Protein AF-A0A6H1RHT9-F1 (afdb_monomer)

Foldseek 3Di:
DFDKAKDFDDKFWDPPDPAQKMKTKIKIFGPDDFWFAKWFKKKWKWFPPVVDDADPQLQVLCCVPQNHPVCNVPRVDIFTADIDTDMGGTDGGMDIDIDMGGAACPCVGSVNSNLVSVPFFWTKMKIFMWGKTWGADPVRDTDIDIDDRVNIYMDTDGSNRSDVSNDDDHDDDDDPVVVVVLVVQCVVVVPPDSVSSVVVVVVVVVVVVD

Mean predicted aligned error: 6.74 Å

Radius of gyration: 22.8 Å; Cα contacts (8 Å, |Δi|>4): 382; chains: 1; bounding box: 60×42×64 Å

Secondary structure (DSSP, 8-state):
--EEEEEEEEEEE-TT-SS-EEEEEEEEEEEESS-EEEEEEEEEEEE-GGGS---HHHHHHHHHHH-SGGGHHHH---EEEEEEEEEE--BSSEEEEEEEEE----TTSHHHHHHHH--SSEEEEEEEEEEEEEEE-TTS-EEEEEPPGGG-EEEEEEHHHHHHHHTT-------HHHHHHHHHHHHHTT-SSHHHHHHHHHHHHHHH--

Nearest PDB structures (foldseek):
  1tza-assembly1_A  TM=3.711E-01  e=4.074E-03  Shewanella oneidensis MR-1
  2x6c-assembly1_A  TM=4.475E-01  e=1.867E-02  Paramagnetospirillum magnetotacticum
  7s5t-assembly1_A  TM=3.681E-01  e=4.825E-03  Homo sapiens
  5wvp-assembly1_A  TM=3.445E-01  e=6.396E-03  Paenibacillus barengoltzii
  7u06-assembly1_B  TM=5.732E-01  e=3.704E-01  Saccharomyces cerevisiae

Structure (mmCIF, N/CA/C/O backbone):
data_AF-A0A6H1RHT9-F1
#
_entry.id   AF-A0A6H1RHT9-F1
#
loop_
_atom_site.group_PDB
_atom_site.id
_atom_site.type_symbol
_atom_site.label_atom_id
_atom_site.label_alt_id
_atom_site.label_comp_id
_atom_site.label_asym_id
_atom_site.label_entity_id
_atom_site.label_seq_id
_atom_site.pdbx_PDB_ins_code
_atom_site.Cartn_x
_atom_site.Cartn_y
_atom_site.Cartn_z
_atom_site.occupancy
_atom_site.B_iso_or_equiv
_atom_site.auth_seq_id
_atom_site.auth_comp_id
_atom_site.auth_asym_id
_atom_site.auth_atom_id
_atom_site.pdbx_PDB_model_num
ATOM 1 N N . MET A 1 1 ? 22.124 -0.626 -22.180 1.00 86.00 1 MET A N 1
ATOM 2 C CA . MET A 1 1 ? 21.538 -0.764 -20.831 1.00 86.00 1 MET A CA 1
ATOM 3 C C . MET A 1 1 ? 20.131 -1.307 -21.002 1.00 86.00 1 MET A C 1
ATOM 5 O O . MET A 1 1 ? 19.511 -0.875 -21.966 1.00 86.00 1 MET A O 1
ATOM 9 N N . PRO A 1 2 ? 19.664 -2.274 -20.196 1.00 90.88 2 PRO A N 1
ATOM 10 C CA . PRO A 1 2 ? 18.271 -2.711 -20.242 1.00 90.88 2 PRO A CA 1
ATOM 11 C C . PRO A 1 2 ? 17.341 -1.540 -19.931 1.00 90.88 2 PRO A C 1
ATOM 13 O O . PRO A 1 2 ? 17.588 -0.799 -18.981 1.00 90.88 2 PRO A O 1
ATOM 16 N N . GLU A 1 3 ? 16.302 -1.386 -20.736 1.00 92.00 3 GLU A N 1
ATOM 17 C CA . GLU A 1 3 ? 15.223 -0.434 -20.505 1.00 92.00 3 GLU A CA 1
ATOM 18 C C . GLU A 1 3 ? 14.023 -1.209 -19.974 1.00 92.00 3 GLU A C 1
ATOM 20 O O . GLU A 1 3 ? 13.619 -2.215 -20.567 1.00 92.00 3 GLU A O 1
ATOM 25 N N . LEU A 1 4 ? 13.498 -0.780 -18.829 1.00 94.12 4 LEU A N 1
ATOM 26 C CA . LEU A 1 4 ? 12.435 -1.485 -18.123 1.00 94.12 4 LEU A CA 1
ATOM 27 C C . LEU A 1 4 ? 11.122 -0.705 -18.171 1.00 94.12 4 LEU A C 1
ATOM 29 O O . LEU A 1 4 ? 11.114 0.506 -18.345 1.00 94.12 4 LEU A O 1
ATOM 33 N N . ALA A 1 5 ? 10.009 -1.398 -18.006 1.00 95.19 5 ALA A N 1
ATOM 34 C CA . ALA A 1 5 ? 8.710 -0.808 -17.737 1.00 95.19 5 ALA A CA 1
ATOM 35 C C . ALA A 1 5 ? 8.066 -1.574 -16.583 1.00 95.19 5 ALA A C 1
ATOM 37 O O . ALA A 1 5 ? 8.123 -2.807 -16.544 1.00 95.19 5 ALA A O 1
ATOM 38 N N . PHE A 1 6 ? 7.459 -0.840 -15.657 1.00 96.75 6 PHE A N 1
ATOM 39 C CA . PHE A 1 6 ? 6.816 -1.395 -14.474 1.00 96.75 6 PHE A CA 1
ATOM 40 C C . PHE A 1 6 ? 5.310 -1.173 -14.544 1.00 96.75 6 PHE A C 1
ATOM 42 O O . PHE A 1 6 ? 4.848 -0.103 -14.934 1.00 96.75 6 PHE A O 1
ATOM 49 N N . ALA A 1 7 ? 4.543 -2.177 -14.139 1.00 97.62 7 ALA A N 1
ATOM 50 C CA . ALA A 1 7 ? 3.101 -2.062 -13.981 1.00 97.62 7 ALA A CA 1
ATOM 51 C C . ALA A 1 7 ? 2.660 -2.872 -12.767 1.00 97.62 7 ALA A C 1
ATOM 53 O O . ALA A 1 7 ? 3.108 -3.999 -12.579 1.00 97.62 7 ALA A O 1
ATOM 54 N N . VAL A 1 8 ? 1.769 -2.309 -11.957 1.00 98.25 8 VAL A N 1
ATOM 55 C CA . VAL A 1 8 ? 1.072 -3.072 -10.919 1.00 98.25 8 VAL A CA 1
ATOM 56 C C . VAL A 1 8 ? -0.268 -3.496 -11.497 1.00 98.25 8 VAL A C 1
ATOM 58 O O . VAL A 1 8 ? -1.059 -2.641 -11.896 1.00 98.25 8 VAL A O 1
ATOM 61 N N . THR A 1 9 ? -0.495 -4.802 -11.604 1.00 97.50 9 THR A N 1
ATOM 62 C CA . THR A 1 9 ? -1.646 -5.370 -12.330 1.00 97.50 9 THR A CA 1
ATOM 63 C C . THR A 1 9 ? -2.742 -5.889 -11.414 1.00 97.50 9 THR A C 1
ATOM 65 O O . THR A 1 9 ? -3.893 -5.982 -11.835 1.00 97.50 9 THR A O 1
ATOM 68 N N . GLY A 1 10 ? -2.407 -6.180 -10.160 1.00 97.88 10 GLY A N 1
ATOM 69 C CA . GLY A 1 10 ? -3.323 -6.775 -9.201 1.00 97.88 10 GLY A CA 1
ATOM 70 C C . GLY A 1 10 ? -2.908 -6.512 -7.761 1.00 97.88 10 GLY 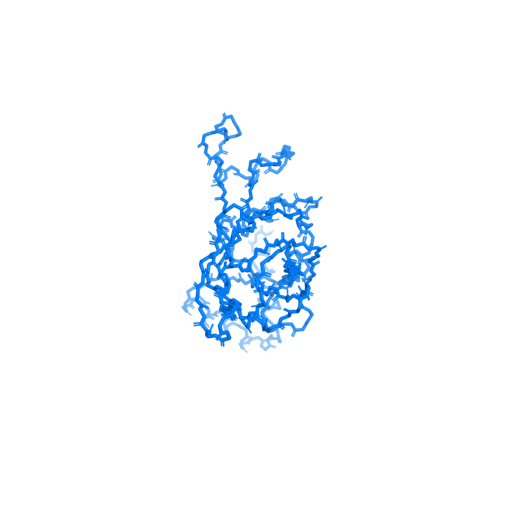A C 1
ATOM 71 O O . GLY A 1 10 ? -1.765 -6.144 -7.477 1.00 97.88 10 GLY A O 1
ATOM 72 N N . ALA A 1 11 ? -3.865 -6.697 -6.857 1.00 98.31 11 ALA A N 1
ATOM 73 C CA . ALA A 1 11 ? -3.653 -6.666 -5.420 1.00 98.31 11 ALA A CA 1
ATOM 74 C C . ALA A 1 11 ? -4.604 -7.648 -4.734 1.00 98.31 11 ALA A C 1
ATOM 76 O O . ALA A 1 11 ? -5.781 -7.714 -5.092 1.00 98.31 11 ALA A O 1
ATOM 77 N N . GLU A 1 12 ? -4.114 -8.360 -3.724 1.00 97.50 12 GLU A N 1
ATOM 78 C CA . GLU A 1 12 ? -4.927 -9.269 -2.917 1.00 97.50 12 GLU A CA 1
ATOM 79 C C . GLU A 1 12 ? -4.465 -9.323 -1.449 1.00 97.50 12 GLU A C 1
ATOM 81 O O . GLU A 1 12 ? -3.282 -9.105 -1.162 1.00 97.50 12 GLU A O 1
ATOM 86 N N . PRO A 1 13 ? -5.365 -9.628 -0.497 1.00 96.50 13 PRO A N 1
ATOM 87 C CA . PRO A 1 13 ? -4.994 -9.953 0.874 1.00 96.50 13 PRO A CA 1
ATOM 88 C C . PRO A 1 13 ? -4.170 -11.238 0.940 1.00 96.50 13 PRO A C 1
ATOM 90 O O . PRO A 1 13 ? -4.542 -12.271 0.378 1.00 96.50 13 PRO A O 1
ATOM 93 N N . VAL A 1 14 ? -3.073 -11.210 1.694 1.00 94.62 14 VAL A N 1
ATOM 94 C CA . VAL A 1 14 ? -2.267 -12.409 1.936 1.00 94.62 14 VAL A CA 1
ATOM 95 C C . VAL A 1 14 ? -2.977 -13.287 2.961 1.00 94.62 14 VAL A C 1
ATOM 97 O O . VAL A 1 14 ? -3.059 -12.965 4.148 1.00 94.62 14 VAL A O 1
ATOM 100 N N . ARG A 1 15 ? -3.484 -14.434 2.509 1.00 87.50 15 ARG A N 1
ATOM 101 C CA . ARG A 1 15 ? -4.158 -15.400 3.384 1.00 87.50 15 ARG A CA 1
ATOM 102 C C . ARG A 1 15 ? -3.172 -16.038 4.358 1.00 87.50 15 ARG A C 1
ATOM 104 O O . ARG A 1 15 ? -2.060 -16.389 3.978 1.00 87.50 15 ARG A O 1
ATOM 111 N N . MET A 1 16 ? -3.622 -16.257 5.596 1.00 80.94 16 MET A N 1
ATOM 112 C CA . MET A 1 16 ? -2.837 -16.921 6.653 1.00 80.94 16 MET A CA 1
ATOM 113 C C . MET A 1 16 ? -1.478 -16.251 6.923 1.00 80.94 16 MET A C 1
ATOM 115 O O . MET A 1 16 ? -0.523 -16.909 7.334 1.00 80.94 16 MET A O 1
ATOM 119 N N . ALA A 1 17 ? -1.377 -14.941 6.690 1.00 83.81 17 ALA A N 1
ATOM 120 C CA . ALA A 1 17 ? -0.189 -14.181 7.032 1.00 83.81 17 ALA A CA 1
ATOM 121 C C . ALA A 1 17 ? -0.056 -14.039 8.558 1.00 83.81 17 ALA A C 1
ATOM 123 O O . ALA A 1 17 ? -1.045 -13.867 9.268 1.00 83.81 17 ALA A O 1
ATOM 124 N N . ALA A 1 18 ? 1.179 -14.082 9.066 1.00 84.56 18 ALA A N 1
ATOM 125 C CA . ALA A 1 18 ? 1.453 -13.876 10.493 1.00 84.56 18 ALA A CA 1
ATOM 126 C C . ALA A 1 18 ? 1.093 -12.453 10.964 1.00 84.56 18 ALA A C 1
ATOM 128 O O . ALA A 1 18 ? 0.808 -12.234 12.138 1.00 84.56 18 ALA A O 1
ATOM 129 N N . VAL A 1 19 ? 1.112 -11.498 10.034 1.00 88.56 19 VAL A N 1
ATOM 130 C CA . VAL A 1 19 ? 0.638 -10.124 10.201 1.00 88.56 19 VAL A CA 1
ATOM 131 C C . VAL A 1 19 ? -0.225 -9.761 8.993 1.00 88.56 19 VAL A C 1
ATOM 133 O O . VAL A 1 19 ? 0.065 -10.256 7.901 1.00 88.56 19 VAL A O 1
ATOM 136 N N . PRO A 1 20 ? -1.248 -8.904 9.146 1.00 91.62 20 PRO A N 1
ATOM 137 C CA . PRO A 1 20 ? -2.034 -8.418 8.019 1.00 91.62 20 PRO A CA 1
ATOM 138 C C . PRO A 1 20 ? -1.149 -7.899 6.889 1.00 91.62 20 PRO A C 1
ATOM 140 O O . PRO A 1 20 ? -0.244 -7.096 7.122 1.00 91.62 20 PRO A O 1
ATOM 143 N N . ALA A 1 21 ? -1.396 -8.345 5.661 1.00 94.94 21 ALA A N 1
ATOM 144 C CA . ALA A 1 21 ? -0.603 -7.927 4.515 1.00 94.94 21 ALA A CA 1
ATOM 145 C C . ALA A 1 21 ? -1.408 -7.959 3.215 1.00 94.94 21 ALA A C 1
ATOM 147 O O . ALA A 1 21 ? -2.312 -8.777 3.042 1.00 94.94 21 ALA A O 1
ATOM 148 N N . LEU A 1 22 ? -1.021 -7.085 2.291 1.00 97.44 22 LEU A N 1
ATOM 149 C CA . LEU A 1 22 ? -1.432 -7.098 0.893 1.00 97.44 22 LEU A CA 1
ATOM 150 C C . LEU A 1 22 ? -0.261 -7.581 0.035 1.00 97.44 22 LEU A C 1
ATOM 152 O O . LEU A 1 22 ? 0.895 -7.247 0.303 1.00 97.44 22 LEU A O 1
ATOM 156 N N . SER A 1 23 ? -0.562 -8.341 -1.011 1.00 97.88 23 SER A N 1
ATOM 157 C CA . SER A 1 23 ? 0.376 -8.671 -2.080 1.00 97.88 23 SER A CA 1
ATOM 158 C C . SER A 1 23 ? -0.029 -7.908 -3.330 1.00 97.88 23 SER A C 1
ATOM 160 O O . SER A 1 23 ? -1.164 -8.043 -3.782 1.00 97.88 23 SER A O 1
ATOM 162 N N . PHE A 1 24 ? 0.883 -7.109 -3.879 1.00 98.62 24 PHE A N 1
ATOM 163 C CA . PHE A 1 24 ? 0.705 -6.471 -5.183 1.00 98.62 24 PHE A CA 1
ATOM 164 C C . PHE A 1 24 ? 1.465 -7.248 -6.254 1.00 98.62 24 PHE A C 1
ATOM 166 O O . PHE A 1 24 ? 2.621 -7.622 -6.051 1.00 98.62 24 PHE A O 1
ATOM 173 N N . GLU A 1 25 ? 0.843 -7.447 -7.410 1.00 98.38 25 GLU A N 1
ATOM 174 C CA . GLU A 1 25 ? 1.483 -8.072 -8.567 1.00 98.38 25 GLU A CA 1
ATOM 175 C C . GLU A 1 25 ? 2.248 -7.019 -9.368 1.00 98.38 25 GLU A C 1
ATOM 177 O O . GLU A 1 25 ? 1.644 -6.203 -10.067 1.00 98.38 25 GLU A O 1
ATOM 182 N N . LEU A 1 26 ? 3.578 -7.022 -9.264 1.00 98.44 26 LEU A N 1
ATOM 183 C CA . LEU A 1 26 ? 4.439 -6.160 -10.065 1.00 98.44 26 LEU A CA 1
ATOM 184 C C . LEU A 1 26 ? 4.892 -6.900 -11.325 1.00 98.44 26 LEU A C 1
ATOM 186 O O . LEU A 1 26 ? 5.732 -7.797 -11.261 1.00 98.44 26 LEU A O 1
ATOM 190 N N . HIS A 1 27 ? 4.397 -6.463 -12.476 1.00 98.12 27 HIS A N 1
ATOM 191 C CA . HIS A 1 27 ? 4.958 -6.801 -13.777 1.00 98.12 27 HIS A CA 1
ATOM 192 C C . HIS A 1 27 ? 6.181 -5.931 -14.066 1.00 98.12 27 HIS A C 1
ATOM 194 O O . HIS A 1 27 ? 6.093 -4.700 -14.105 1.00 98.12 27 HIS A O 1
ATOM 200 N N . VAL A 1 28 ? 7.309 -6.582 -14.337 1.00 97.00 28 VAL A N 1
ATOM 201 C CA . VAL A 1 28 ? 8.539 -5.955 -14.823 1.00 97.00 28 VAL A CA 1
ATOM 202 C C . VAL A 1 28 ? 8.776 -6.435 -16.246 1.00 97.00 28 VAL A C 1
ATOM 204 O O . VAL A 1 28 ? 8.946 -7.628 -16.479 1.00 97.00 28 VAL A O 1
ATOM 207 N N . ARG A 1 29 ? 8.793 -5.511 -17.204 1.00 96.12 29 ARG A N 1
ATOM 208 C CA . ARG A 1 29 ? 9.009 -5.810 -18.625 1.00 96.12 29 ARG A CA 1
ATOM 209 C C . ARG A 1 29 ? 10.303 -5.177 -19.095 1.00 96.12 29 ARG A C 1
ATOM 211 O O . ARG A 1 29 ? 10.543 -4.006 -18.816 1.00 96.12 29 ARG A O 1
ATOM 218 N N . ARG A 1 30 ? 11.106 -5.904 -19.864 1.00 94.06 30 ARG A N 1
ATOM 219 C CA . ARG A 1 30 ? 12.225 -5.338 -20.614 1.00 94.06 30 ARG A CA 1
ATOM 220 C C . ARG A 1 30 ? 11.709 -4.874 -21.973 1.00 94.06 30 ARG A C 1
ATOM 222 O O . ARG A 1 30 ? 11.338 -5.685 -22.813 1.00 94.06 30 ARG A O 1
ATOM 229 N N . VAL A 1 31 ? 11.685 -3.564 -22.191 1.00 93.31 31 VAL A N 1
ATOM 230 C CA . VAL A 1 31 ? 11.201 -2.954 -23.446 1.00 93.31 31 VAL A CA 1
ATOM 231 C C . VAL A 1 31 ? 12.327 -2.669 -24.440 1.00 93.31 31 VAL A C 1
ATOM 233 O O . VAL A 1 31 ? 12.070 -2.371 -25.603 1.00 93.31 31 VAL A O 1
ATOM 236 N N . GLY A 1 32 ? 13.579 -2.812 -24.005 1.00 90.44 32 GLY A N 1
ATOM 237 C CA . GLY A 1 32 ? 14.744 -2.652 -24.860 1.00 90.44 32 GLY A CA 1
ATOM 238 C C . GLY A 1 32 ? 16.057 -2.975 -24.154 1.00 90.44 32 GLY A C 1
ATOM 239 O O . GLY A 1 32 ? 16.114 -3.255 -22.954 1.00 90.44 32 GLY A O 1
ATOM 240 N N . GLY A 1 33 ? 17.150 -2.915 -24.912 1.00 88.00 33 GLY A N 1
ATOM 241 C CA . GLY A 1 33 ? 18.503 -3.050 -24.380 1.00 88.00 33 GLY A CA 1
ATOM 242 C C . GLY A 1 33 ? 18.960 -4.486 -24.080 1.00 88.00 33 GLY A C 1
ATOM 243 O O . GLY A 1 33 ? 18.503 -5.454 -24.678 1.00 88.00 33 GLY A O 1
ATOM 244 N N . GLY A 1 34 ? 19.951 -4.611 -23.189 1.00 85.50 34 GLY A N 1
ATOM 245 C CA . GLY A 1 34 ? 20.648 -5.875 -22.894 1.00 85.50 34 GLY A CA 1
ATOM 246 C C . GLY A 1 34 ? 19.875 -6.814 -21.962 1.00 85.50 34 GLY A C 1
ATOM 247 O O . GLY A 1 34 ? 18.812 -6.461 -21.467 1.00 85.50 34 GLY A O 1
ATOM 248 N N . SER A 1 35 ? 20.412 -8.007 -21.703 1.00 90.06 35 SER A N 1
ATOM 249 C CA . SER A 1 35 ? 19.802 -8.998 -20.799 1.00 90.06 35 SER A CA 1
ATOM 250 C C . SER A 1 35 ? 19.859 -8.561 -19.332 1.00 90.06 35 SER A C 1
ATOM 252 O O . SER A 1 35 ? 20.916 -8.111 -18.874 1.00 90.06 35 SER A O 1
ATOM 254 N N . VAL A 1 36 ? 18.793 -8.787 -18.566 1.00 95.00 36 VAL A N 1
ATOM 255 C CA . VAL A 1 36 ? 18.783 -8.568 -17.111 1.00 95.00 36 VAL A CA 1
ATOM 256 C C . VAL A 1 36 ? 19.342 -9.800 -16.398 1.00 95.00 36 VAL A C 1
ATOM 258 O O . VAL A 1 36 ? 18.912 -10.923 -16.644 1.00 95.00 36 VAL A O 1
ATOM 261 N N . ARG A 1 37 ? 20.313 -9.604 -15.499 1.00 95.69 37 ARG A N 1
ATOM 262 C CA . ARG A 1 37 ? 20.818 -10.667 -14.613 1.00 95.69 37 ARG A CA 1
ATOM 263 C C . ARG A 1 37 ? 20.143 -10.652 -13.254 1.00 95.69 37 ARG A C 1
ATOM 265 O O . ARG A 1 37 ? 19.833 -11.712 -12.723 1.00 95.69 37 ARG A O 1
ATOM 272 N N . SER A 1 38 ? 19.944 -9.466 -12.704 1.00 97.44 38 SER A N 1
ATOM 273 C CA . SER A 1 38 ? 19.139 -9.249 -11.511 1.00 97.44 38 SER A CA 1
ATOM 274 C C . SER A 1 38 ? 18.817 -7.769 -11.364 1.00 97.44 38 SER A C 1
ATOM 276 O O . SER A 1 38 ? 19.462 -6.909 -11.971 1.00 97.44 38 SER A O 1
ATOM 278 N N . ILE A 1 39 ? 17.826 -7.464 -10.536 1.00 97.50 39 ILE A N 1
ATOM 279 C CA . ILE A 1 39 ? 17.489 -6.096 -10.152 1.00 97.50 39 ILE A CA 1
ATOM 280 C C . ILE A 1 39 ? 17.407 -6.053 -8.633 1.00 97.50 39 ILE A C 1
ATOM 282 O O . ILE A 1 39 ? 16.687 -6.847 -8.033 1.00 97.50 39 ILE A O 1
ATOM 286 N N . ASN A 1 40 ? 18.125 -5.123 -8.010 1.00 97.69 40 ASN A N 1
ATOM 287 C CA . ASN A 1 40 ? 17.840 -4.729 -6.635 1.00 97.69 40 ASN A CA 1
ATOM 288 C C . ASN A 1 40 ? 16.881 -3.539 -6.692 1.00 97.69 40 ASN A C 1
ATOM 290 O O . ASN A 1 40 ? 17.311 -2.418 -6.980 1.00 97.69 40 ASN A O 1
ATOM 294 N N . LEU A 1 41 ? 15.593 -3.819 -6.503 1.00 96.94 41 LEU A N 1
ATOM 295 C CA . LEU A 1 41 ? 14.498 -2.880 -6.687 1.00 96.94 41 LEU A CA 1
ATOM 296 C C . LEU A 1 41 ? 14.029 -2.350 -5.335 1.00 96.94 41 LEU A C 1
ATOM 298 O O . LEU A 1 41 ? 13.627 -3.110 -4.459 1.00 96.94 41 LEU A O 1
ATOM 302 N N . THR A 1 42 ? 14.029 -1.033 -5.191 1.00 97.12 42 THR A N 1
ATOM 303 C CA . THR A 1 42 ? 13.335 -0.331 -4.119 1.00 97.12 42 THR A CA 1
ATOM 304 C C . THR A 1 42 ? 12.027 0.231 -4.660 1.00 97.12 42 THR A C 1
ATOM 306 O O . THR A 1 42 ? 12.027 0.956 -5.653 1.00 97.12 42 THR A O 1
ATOM 309 N N . THR A 1 43 ? 10.921 -0.055 -3.982 1.00 97.75 43 THR A N 1
ATOM 310 C CA . THR A 1 43 ? 9.595 0.466 -4.326 1.00 97.75 43 THR A CA 1
ATOM 311 C C . THR A 1 43 ? 9.064 1.289 -3.164 1.00 97.75 43 THR A C 1
ATOM 313 O O . THR A 1 43 ? 8.814 0.755 -2.083 1.00 97.75 43 THR A O 1
ATOM 316 N N . ALA A 1 44 ? 8.902 2.595 -3.363 1.00 97.25 44 ALA A N 1
ATOM 317 C CA . ALA A 1 44 ? 8.215 3.458 -2.410 1.00 97.25 44 ALA A CA 1
ATOM 318 C C . ALA A 1 44 ? 6.741 3.584 -2.806 1.00 97.25 44 ALA A C 1
ATOM 320 O O . ALA A 1 44 ? 6.428 3.958 -3.932 1.00 97.25 44 ALA A O 1
ATOM 321 N N . ILE A 1 45 ? 5.846 3.282 -1.872 1.00 98.00 45 ILE A N 1
ATOM 322 C CA . ILE A 1 45 ? 4.399 3.280 -2.080 1.00 98.00 45 ILE A CA 1
ATOM 323 C C . ILE A 1 45 ? 3.804 4.410 -1.253 1.00 98.00 45 ILE A C 1
ATOM 325 O O . ILE A 1 45 ? 4.098 4.546 -0.058 1.00 98.00 45 ILE A O 1
ATOM 329 N N . ARG A 1 46 ? 2.965 5.230 -1.883 1.00 97.75 46 ARG A N 1
ATOM 330 C CA . ARG A 1 46 ? 2.260 6.332 -1.220 1.00 97.75 46 ARG A CA 1
ATOM 331 C C . ARG A 1 46 ? 0.824 6.439 -1.709 1.00 97.75 46 ARG A C 1
ATOM 333 O O . ARG A 1 46 ? 0.544 6.177 -2.875 1.00 97.75 46 ARG A O 1
ATOM 340 N N . ILE A 1 47 ? -0.065 6.888 -0.832 1.00 98.19 47 ILE A N 1
ATOM 341 C CA . ILE A 1 47 ? -1.441 7.226 -1.193 1.00 98.19 47 ILE A CA 1
ATOM 342 C C . ILE A 1 47 ? -1.435 8.610 -1.831 1.00 98.19 47 ILE A C 1
ATOM 344 O O . ILE A 1 47 ? -1.095 9.606 -1.187 1.00 98.19 47 ILE A O 1
ATOM 348 N N . ALA A 1 48 ? -1.840 8.689 -3.092 1.00 97.19 48 ALA A N 1
ATOM 349 C CA . ALA A 1 48 ? -1.936 9.926 -3.849 1.00 97.19 48 ALA A CA 1
ATOM 350 C C . ALA A 1 48 ? -3.298 10.597 -3.621 1.00 97.19 48 ALA A C 1
ATOM 352 O O . ALA A 1 48 ? -4.083 10.783 -4.550 1.00 97.19 48 ALA A O 1
ATOM 353 N N . ALA A 1 49 ? -3.576 10.963 -2.366 1.00 95.19 49 ALA A N 1
ATOM 354 C CA . ALA A 1 49 ? -4.887 11.413 -1.892 1.00 95.19 49 ALA A CA 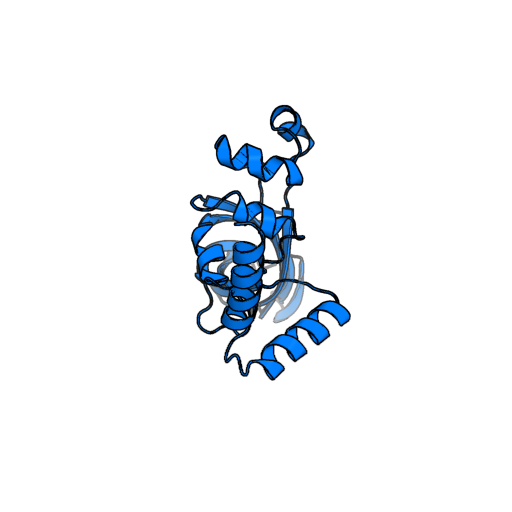1
ATOM 355 C C . ALA A 1 49 ? -5.549 12.485 -2.787 1.00 95.19 49 ALA A C 1
ATOM 357 O O . ALA A 1 49 ? -6.758 12.439 -3.009 1.00 95.19 49 ALA A O 1
ATOM 358 N N . ALA A 1 50 ? -4.767 13.402 -3.362 1.00 93.69 50 ALA A N 1
ATOM 359 C CA . ALA A 1 50 ? -5.263 14.476 -4.227 1.00 93.69 50 ALA A CA 1
ATOM 360 C C . ALA A 1 50 ? -5.818 14.010 -5.591 1.00 93.69 50 ALA A C 1
ATOM 362 O O . ALA A 1 50 ? -6.505 14.778 -6.261 1.00 93.69 50 ALA A O 1
ATOM 363 N N . ARG A 1 51 ? -5.550 12.768 -6.020 1.00 94.19 51 ARG A N 1
ATOM 364 C CA . ARG A 1 51 ? -6.080 12.197 -7.277 1.00 94.19 51 ARG A CA 1
ATOM 365 C C . ARG A 1 51 ? -7.535 11.734 -7.164 1.00 94.19 51 ARG A C 1
ATOM 367 O O . ARG A 1 51 ? -8.134 11.359 -8.168 1.00 94.19 51 ARG A O 1
ATOM 374 N N . ARG A 1 52 ? -8.110 11.767 -5.960 1.00 93.56 52 ARG A N 1
ATOM 375 C CA . ARG A 1 52 ? -9.471 11.314 -5.664 1.00 93.56 52 ARG A CA 1
ATOM 376 C C . ARG A 1 52 ? -10.355 12.478 -5.219 1.00 93.56 52 ARG A C 1
ATOM 378 O O . ARG A 1 52 ? -9.907 13.396 -4.540 1.00 93.56 52 ARG A O 1
ATOM 385 N N . ARG A 1 53 ? -11.643 12.406 -5.565 1.00 91.62 53 ARG A N 1
ATOM 386 C CA . ARG A 1 53 ? -12.694 13.246 -4.967 1.00 91.62 53 ARG A CA 1
ATOM 387 C C . ARG A 1 53 ? -13.322 12.523 -3.777 1.00 91.62 53 ARG A C 1
ATOM 389 O O . ARG A 1 53 ? -13.563 11.322 -3.857 1.00 91.62 53 ARG A O 1
ATOM 396 N N . TYR A 1 54 ? -13.618 13.265 -2.715 1.00 93.69 54 TYR A N 1
ATOM 397 C CA . TYR A 1 54 ? -14.131 12.725 -1.454 1.00 93.69 54 TYR A CA 1
ATOM 398 C C . TYR A 1 54 ? -15.595 13.098 -1.248 1.00 93.69 54 TYR A C 1
ATOM 400 O O . TYR A 1 54 ? -15.999 14.224 -1.555 1.00 93.69 54 TYR A O 1
ATOM 408 N N . ARG A 1 55 ? -16.383 12.160 -0.719 1.00 93.44 55 ARG A N 1
ATOM 409 C CA . ARG A 1 55 ? -17.776 12.392 -0.302 1.00 93.44 55 ARG A CA 1
ATOM 410 C C . ARG A 1 55 ? -17.803 13.185 1.005 1.00 93.44 55 ARG A C 1
ATOM 412 O O . ARG A 1 55 ? -16.845 13.111 1.758 1.00 93.44 55 ARG A O 1
ATOM 419 N N . ALA A 1 56 ? -18.903 13.876 1.306 1.00 92.12 56 ALA A N 1
ATOM 420 C CA . ALA A 1 56 ? -19.025 14.691 2.524 1.00 92.12 56 ALA A CA 1
ATOM 421 C C . ALA A 1 56 ? -18.663 13.914 3.807 1.00 92.12 56 ALA A C 1
ATOM 423 O O . ALA A 1 56 ? -17.793 14.345 4.547 1.00 92.12 56 ALA A O 1
ATOM 424 N N . ALA A 1 57 ? -19.209 12.705 3.985 1.00 92.06 57 ALA A N 1
ATOM 425 C CA . ALA A 1 57 ? -18.887 11.861 5.140 1.00 92.06 57 ALA A CA 1
ATOM 426 C C . ALA A 1 57 ? -17.394 11.487 5.233 1.00 92.06 57 ALA A C 1
ATOM 428 O O . ALA A 1 57 ? -16.843 11.384 6.318 1.00 92.06 57 ALA A O 1
ATOM 429 N N . GLU A 1 58 ? -16.719 11.303 4.096 1.00 94.44 58 GLU A N 1
ATOM 430 C CA . GLU A 1 58 ? -15.278 11.022 4.076 1.00 94.44 58 GLU A CA 1
ATOM 431 C C . GLU A 1 58 ? -14.471 12.293 4.364 1.00 94.44 58 GLU A C 1
ATOM 433 O O . GLU A 1 58 ? -13.396 12.219 4.943 1.00 94.44 58 GLU A O 1
ATOM 438 N N . GLN A 1 59 ? -14.964 13.464 3.943 1.00 93.00 59 GLN A N 1
ATOM 439 C CA . GLN A 1 59 ? -14.310 14.745 4.207 1.00 93.00 59 GLN A CA 1
ATOM 440 C C . GLN A 1 59 ? -14.254 15.038 5.703 1.00 93.00 59 GLN A C 1
ATOM 442 O O . GLN A 1 59 ? -13.192 15.439 6.172 1.00 93.00 59 GLN A O 1
ATOM 447 N N . ASP A 1 60 ? -15.347 14.783 6.424 1.00 92.06 60 ASP A N 1
ATOM 448 C CA . ASP A 1 60 ? -15.437 14.989 7.873 1.00 92.06 60 ASP A CA 1
ATOM 449 C C . ASP A 1 60 ? -14.387 14.152 8.627 1.00 92.06 60 ASP A C 1
ATOM 451 O O . ASP A 1 60 ? -13.652 14.679 9.461 1.00 92.06 60 ASP A O 1
ATOM 455 N N . GLU A 1 61 ? -14.236 12.877 8.260 1.00 92.25 61 GLU A N 1
ATOM 456 C CA . GLU A 1 61 ? -13.242 11.961 8.846 1.00 92.25 61 GLU A CA 1
ATOM 457 C C . GLU A 1 61 ? -11.793 12.332 8.470 1.00 92.25 61 GLU A C 1
ATOM 459 O O . GLU A 1 61 ? -10.844 12.091 9.217 1.00 92.25 61 GLU A O 1
ATOM 464 N N . LEU A 1 62 ? -11.588 12.956 7.307 1.00 94.25 62 LEU A N 1
ATOM 465 C CA . LEU A 1 62 ? -10.260 13.331 6.812 1.00 94.25 62 LEU A CA 1
ATOM 466 C C . LEU A 1 62 ? -9.765 14.688 7.323 1.00 94.25 62 LEU A C 1
ATOM 468 O O . LEU A 1 62 ? -8.614 15.052 7.045 1.00 94.25 62 LEU A O 1
ATOM 472 N N . VAL A 1 63 ? -10.584 15.428 8.078 1.00 92.69 63 VAL A N 1
ATOM 473 C CA . VAL A 1 63 ? -10.188 16.720 8.660 1.00 92.69 63 VAL A CA 1
ATOM 474 C C . VAL A 1 63 ? -8.944 16.576 9.531 1.00 92.69 63 VAL A C 1
ATOM 476 O O . VAL A 1 63 ? -8.071 17.442 9.496 1.00 92.69 63 VAL A O 1
ATOM 479 N N . GLU A 1 64 ? -8.811 15.474 10.265 1.00 89.88 64 GLU A N 1
ATOM 480 C CA . GLU A 1 64 ? -7.634 15.241 11.104 1.00 89.88 64 GLU A CA 1
ATOM 481 C C . GLU A 1 64 ? -6.341 15.100 10.278 1.00 89.88 64 GLU A C 1
ATOM 483 O O . GLU A 1 64 ? -5.272 15.535 10.706 1.00 89.88 64 GLU A O 1
ATOM 488 N N . LEU A 1 65 ? -6.430 14.541 9.067 1.00 92.50 65 LEU A N 1
ATOM 489 C CA . LEU A 1 65 ? -5.270 14.305 8.203 1.00 92.50 65 LEU A CA 1
ATOM 490 C C . LEU A 1 65 ? -4.889 15.516 7.361 1.00 92.50 65 LEU A C 1
ATOM 492 O O . LEU A 1 65 ? -3.704 15.794 7.166 1.00 92.50 65 LEU A O 1
ATOM 496 N N . PHE A 1 66 ? -5.886 16.210 6.818 1.00 94.12 66 PHE A N 1
ATOM 497 C CA . PHE A 1 66 ? -5.669 17.232 5.794 1.00 94.12 66 PHE A CA 1
ATOM 498 C C . PHE A 1 66 ? -6.205 18.612 6.190 1.00 94.12 66 PHE A C 1
ATOM 500 O O . PHE A 1 66 ? -6.046 19.572 5.432 1.00 94.12 66 PHE A O 1
ATOM 507 N N . GLY A 1 67 ? -6.809 18.755 7.369 1.00 92.06 67 GLY A N 1
ATOM 508 C CA . GLY A 1 67 ? -7.542 19.954 7.766 1.00 92.06 67 GLY A CA 1
ATOM 509 C C . GLY A 1 67 ? -8.873 20.092 7.023 1.00 92.06 67 GLY A C 1
ATOM 510 O O . GLY A 1 67 ? -9.337 19.166 6.363 1.00 92.06 67 GLY A O 1
ATOM 511 N N . VAL A 1 68 ? -9.489 21.272 7.115 1.00 91.50 68 VAL A N 1
ATOM 512 C CA . VAL A 1 68 ? -10.793 21.541 6.485 1.00 91.50 68 VAL A CA 1
ATOM 513 C C . VAL A 1 68 ? -10.728 21.489 4.944 1.00 91.50 68 VAL A C 1
ATOM 515 O O . VAL A 1 68 ? -9.706 21.905 4.376 1.00 91.50 68 VAL A O 1
ATOM 518 N N . PRO A 1 69 ? -11.790 21.020 4.254 1.00 88.69 69 PRO A N 1
ATOM 519 C CA . PRO A 1 69 ? -11.793 20.796 2.802 1.00 88.69 69 PRO A CA 1
ATOM 520 C C . PRO A 1 69 ? -11.375 21.997 1.948 1.00 88.69 69 PRO A C 1
ATOM 522 O O . PRO A 1 69 ? -10.697 21.834 0.930 1.00 88.69 69 PRO A O 1
ATOM 525 N N . GLU A 1 70 ? -11.693 23.220 2.374 1.00 89.19 70 GLU A N 1
ATOM 526 C CA . GLU A 1 70 ? -11.358 24.459 1.657 1.00 89.19 70 GLU A CA 1
ATOM 527 C C . GLU A 1 70 ? -9.841 24.664 1.518 1.00 89.19 70 GLU A C 1
ATOM 529 O O . GLU A 1 70 ? -9.380 25.382 0.628 1.00 89.19 70 GLU A O 1
ATOM 534 N N . ARG A 1 71 ? -9.042 24.035 2.391 1.00 90.00 71 ARG A N 1
ATOM 535 C CA . ARG A 1 71 ? -7.576 24.162 2.409 1.00 90.00 71 ARG A CA 1
ATOM 536 C C . ARG A 1 71 ? -6.851 23.037 1.678 1.00 90.00 71 ARG A C 1
ATOM 538 O O . ARG A 1 71 ? -5.638 23.152 1.469 1.00 90.00 71 ARG A O 1
ATOM 545 N N . TRP A 1 72 ? -7.560 21.997 1.240 1.00 91.56 72 TRP A N 1
ATOM 546 C CA . TRP A 1 72 ? -6.959 20.770 0.707 1.00 91.56 72 TRP A CA 1
ATOM 547 C C . TRP A 1 72 ? -6.056 20.983 -0.503 1.00 91.56 72 TRP A C 1
ATOM 549 O O . TRP A 1 72 ? -5.062 20.276 -0.638 1.00 91.56 72 TRP A O 1
ATOM 559 N N . ALA A 1 73 ? -6.303 22.016 -1.313 1.00 87.25 73 ALA A N 1
ATOM 560 C CA . ALA A 1 73 ? -5.401 22.395 -2.404 1.00 87.25 73 ALA A CA 1
ATOM 561 C C . ALA A 1 73 ? -3.947 22.629 -1.935 1.00 87.25 73 ALA A C 1
ATOM 563 O O . ALA A 1 73 ? -3.001 22.441 -2.697 1.00 87.25 73 ALA A O 1
ATOM 564 N N . THR A 1 74 ? -3.757 23.022 -0.672 1.00 88.25 74 THR A N 1
ATOM 565 C CA . THR A 1 74 ? -2.442 23.322 -0.086 1.00 88.25 74 THR A CA 1
ATOM 566 C C . THR A 1 74 ? -1.994 22.316 0.967 1.00 88.25 74 THR A C 1
ATOM 568 O O . THR A 1 74 ? -0.786 22.138 1.124 1.00 88.25 74 THR A O 1
ATOM 571 N N . THR A 1 75 ? -2.921 21.644 1.652 1.00 90.44 75 THR A N 1
ATOM 572 C CA . THR A 1 75 ? -2.627 20.738 2.774 1.00 90.44 75 THR A CA 1
ATOM 573 C C . THR A 1 75 ? -2.623 19.263 2.386 1.00 90.44 75 THR A C 1
ATOM 575 O O . THR A 1 75 ? -1.907 18.481 3.008 1.00 90.44 75 THR A O 1
ATOM 578 N N . MET A 1 76 ? -3.361 18.866 1.344 1.00 93.44 76 MET A N 1
ATOM 579 C CA . MET A 1 76 ? -3.442 17.468 0.928 1.00 93.44 76 MET A CA 1
ATOM 580 C C . MET A 1 76 ? -2.145 17.052 0.230 1.00 93.44 76 MET A C 1
ATOM 582 O O . MET A 1 76 ? -1.890 17.369 -0.935 1.00 93.44 76 MET A O 1
ATOM 586 N N . ARG A 1 77 ? -1.290 16.355 0.975 1.00 92.06 77 ARG A N 1
ATOM 587 C CA . ARG A 1 77 ? -0.033 15.784 0.488 1.00 92.06 77 ARG A CA 1
ATOM 588 C C . ARG A 1 77 ? -0.171 14.271 0.329 1.00 92.06 77 ARG A C 1
ATOM 590 O O . ARG A 1 77 ? -0.964 13.665 1.048 1.00 92.06 77 ARG A O 1
ATOM 597 N N . PRO A 1 78 ? 0.592 13.649 -0.588 1.00 94.94 78 PRO A N 1
ATOM 598 C CA . PRO A 1 78 ? 0.664 12.199 -0.648 1.00 94.94 78 PRO A CA 1
ATOM 599 C C . PRO A 1 78 ? 1.095 11.621 0.702 1.00 94.94 78 PRO A C 1
ATOM 601 O O . PRO A 1 78 ? 2.030 12.140 1.313 1.00 94.94 78 PRO A O 1
ATOM 604 N N . LEU A 1 79 ? 0.441 10.550 1.146 1.00 96.69 79 LEU A N 1
ATOM 605 C CA . LEU A 1 79 ? 0.763 9.885 2.408 1.00 96.69 79 LEU A CA 1
ATOM 606 C C . LEU A 1 79 ? 1.747 8.741 2.137 1.00 96.69 79 LEU A C 1
ATOM 608 O O . LEU A 1 79 ? 1.365 7.785 1.458 1.00 96.69 79 LEU A O 1
ATOM 612 N N . PRO A 1 80 ? 3.001 8.804 2.622 1.00 96.50 80 PRO A N 1
ATOM 613 C CA . PRO A 1 80 ? 3.917 7.675 2.526 1.00 96.50 80 PRO A CA 1
ATOM 614 C C . PRO A 1 80 ? 3.336 6.476 3.268 1.00 96.50 80 PRO A C 1
ATOM 616 O O . PRO A 1 80 ? 2.895 6.612 4.407 1.00 96.50 80 PRO A O 1
ATOM 619 N N . TRP A 1 81 ? 3.356 5.311 2.628 1.00 96.62 81 TRP A N 1
ATOM 620 C CA . TRP A 1 81 ? 2.859 4.085 3.235 1.00 96.62 81 TRP A CA 1
ATOM 621 C C . TRP A 1 81 ? 3.995 3.121 3.536 1.00 96.62 81 TRP A C 1
ATOM 623 O O . TRP A 1 81 ? 4.207 2.753 4.689 1.00 96.62 81 TRP A O 1
ATOM 633 N N . ALA A 1 82 ? 4.761 2.744 2.516 1.00 96.81 82 ALA A N 1
ATOM 634 C CA . ALA A 1 82 ? 5.816 1.757 2.675 1.00 96.81 82 ALA A CA 1
ATOM 635 C C . ALA A 1 82 ? 6.988 2.024 1.735 1.00 96.81 82 ALA A C 1
ATOM 637 O O . ALA A 1 82 ? 6.857 2.666 0.692 1.00 96.81 82 ALA A O 1
ATOM 638 N N . ARG A 1 83 ? 8.144 1.478 2.104 1.00 96.88 83 ARG A N 1
ATOM 639 C CA . ARG A 1 83 ? 9.295 1.320 1.221 1.00 96.88 83 ARG A CA 1
ATOM 640 C C . ARG A 1 83 ? 9.718 -0.139 1.277 1.00 96.88 83 ARG A C 1
ATOM 642 O O . ARG A 1 83 ? 10.092 -0.621 2.341 1.00 96.88 83 ARG A O 1
ATOM 649 N N . LEU A 1 84 ? 9.635 -0.815 0.141 1.00 97.25 84 LEU A N 1
ATOM 650 C CA . LEU A 1 84 ? 9.934 -2.234 -0.007 1.00 97.25 84 LEU A CA 1
ATOM 651 C C . LEU A 1 84 ? 11.238 -2.403 -0.781 1.00 97.25 84 LEU A C 1
ATOM 653 O O . LEU A 1 84 ? 11.512 -1.621 -1.691 1.00 97.25 84 LEU A O 1
ATOM 657 N N . THR A 1 85 ? 12.004 -3.439 -0.452 1.00 96.94 85 THR A N 1
ATOM 658 C CA . THR A 1 85 ? 13.188 -3.846 -1.217 1.00 96.94 85 THR A CA 1
ATOM 659 C C . THR A 1 85 ? 12.978 -5.267 -1.712 1.00 96.94 85 THR A C 1
ATOM 661 O O . THR A 1 85 ? 12.795 -6.177 -0.907 1.00 96.94 85 THR A O 1
ATOM 664 N N . THR A 1 86 ? 13.026 -5.453 -3.028 1.00 97.38 86 THR A N 1
ATOM 665 C CA . THR A 1 86 ? 12.802 -6.737 -3.697 1.00 97.38 86 THR A CA 1
ATOM 666 C C . THR A 1 86 ? 13.969 -7.034 -4.625 1.00 97.38 86 THR A C 1
ATOM 668 O O . THR A 1 86 ? 14.396 -6.178 -5.399 1.00 97.38 86 THR A O 1
ATOM 671 N N . VAL A 1 87 ? 14.482 -8.262 -4.573 1.00 97.94 87 VAL A N 1
ATOM 672 C CA . VAL A 1 87 ? 15.459 -8.740 -5.552 1.00 97.94 87 VAL A CA 1
ATOM 673 C C . VAL A 1 87 ? 14.710 -9.477 -6.652 1.00 97.94 87 VAL A C 1
ATOM 675 O O . VAL A 1 87 ? 14.103 -10.515 -6.404 1.00 97.94 87 VAL A O 1
ATOM 678 N N . VAL A 1 88 ? 14.762 -8.942 -7.868 1.00 97.88 88 VAL A N 1
ATOM 679 C CA . VAL A 1 88 ? 14.217 -9.593 -9.062 1.00 97.88 88 VAL A CA 1
ATOM 680 C C . VAL A 1 88 ? 15.325 -10.423 -9.699 1.00 97.88 88 VAL A C 1
ATOM 682 O O . VAL A 1 88 ? 16.440 -9.932 -9.904 1.00 97.88 88 VAL A O 1
ATOM 685 N N . GLY A 1 89 ? 15.028 -11.690 -9.982 1.00 96.88 89 GLY A N 1
ATOM 686 C CA . GLY A 1 89 ? 15.938 -12.594 -10.680 1.00 96.88 89 GLY A CA 1
ATOM 687 C C . GLY A 1 89 ? 16.139 -12.229 -12.158 1.00 96.88 89 GLY A C 1
ATOM 688 O O . GLY A 1 89 ? 15.597 -11.231 -12.636 1.00 96.88 89 GLY A O 1
ATOM 689 N N . PRO A 1 90 ? 16.925 -13.025 -12.899 1.00 96.50 90 PRO A N 1
ATOM 690 C CA . PRO A 1 90 ? 17.046 -12.867 -14.342 1.00 96.50 90 PRO A CA 1
ATOM 691 C C . PRO A 1 90 ? 15.720 -13.192 -15.037 1.00 96.50 90 PRO A C 1
ATOM 693 O O . PRO A 1 90 ? 15.004 -14.104 -14.624 1.00 96.50 90 PRO A O 1
ATOM 696 N N . PHE A 1 91 ? 15.436 -12.475 -16.118 1.00 96.12 91 PHE A N 1
ATOM 697 C CA . PHE A 1 91 ? 14.322 -12.740 -17.023 1.00 96.12 91 PHE A CA 1
ATOM 698 C C . PHE A 1 91 ? 14.676 -12.239 -18.424 1.00 96.12 91 PHE A C 1
ATOM 700 O O . PHE A 1 91 ? 15.505 -11.333 -18.575 1.00 96.12 91 PHE A O 1
ATOM 707 N N . ASP A 1 92 ? 14.053 -12.839 -19.436 1.00 89.31 92 ASP A N 1
ATOM 708 C CA . ASP A 1 92 ? 14.298 -12.484 -20.831 1.00 89.31 92 ASP A CA 1
ATOM 709 C C . ASP A 1 92 ? 13.417 -11.306 -21.253 1.00 89.31 92 ASP A C 1
ATOM 711 O O . ASP A 1 92 ? 13.936 -10.220 -21.505 1.00 89.31 92 ASP A O 1
ATOM 715 N N . ASP A 1 93 ? 12.095 -11.470 -21.273 1.00 94.12 93 ASP A N 1
ATOM 716 C CA . ASP A 1 93 ? 11.178 -10.423 -21.749 1.00 94.12 93 ASP A CA 1
ATOM 717 C C . ASP A 1 93 ? 10.406 -9.767 -20.605 1.00 94.12 93 ASP A C 1
ATOM 719 O O . ASP A 1 93 ? 10.419 -8.542 -20.465 1.00 94.12 93 ASP A O 1
ATOM 723 N N . ASP A 1 94 ? 9.793 -10.565 -19.736 1.00 96.81 94 ASP A N 1
ATOM 724 C CA . ASP A 1 94 ? 9.084 -10.068 -18.566 1.00 96.81 94 ASP A CA 1
ATOM 725 C C . ASP A 1 94 ? 9.089 -11.059 -17.400 1.00 96.81 94 ASP A C 1
ATOM 727 O O . ASP A 1 94 ? 9.435 -12.234 -17.541 1.00 96.81 94 ASP A O 1
ATOM 731 N N . VAL A 1 95 ? 8.746 -10.542 -16.223 1.00 98.06 95 VAL A N 1
ATOM 732 C CA . VAL A 1 95 ? 8.558 -11.315 -14.999 1.00 98.06 95 VAL A CA 1
ATOM 733 C C . VAL A 1 95 ? 7.498 -10.654 -14.127 1.00 98.06 95 VAL A C 1
ATOM 735 O O . VAL A 1 95 ? 7.376 -9.428 -14.093 1.00 98.06 95 VAL A O 1
ATOM 738 N N . VAL A 1 96 ? 6.761 -11.473 -13.380 1.00 98.31 96 VAL A N 1
ATOM 739 C CA . VAL A 1 96 ? 5.839 -11.019 -12.336 1.00 98.31 96 VAL A CA 1
ATOM 740 C C . VAL A 1 96 ? 6.446 -11.338 -10.984 1.00 98.31 96 VAL A C 1
ATOM 742 O O . VAL A 1 96 ? 6.823 -12.483 -10.725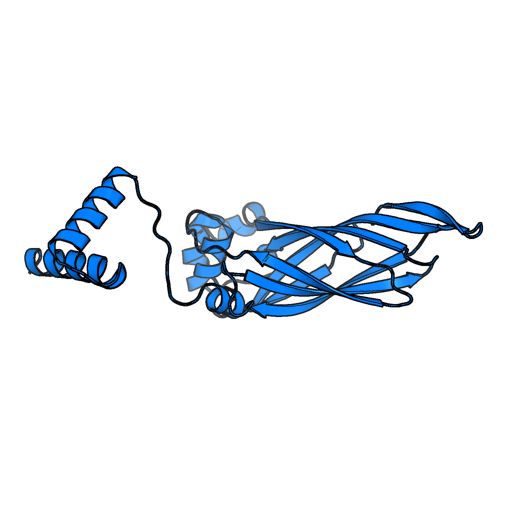 1.00 98.31 96 VAL A O 1
ATOM 745 N N . VAL A 1 97 ? 6.552 -10.331 -10.121 1.00 97.88 97 VAL A N 1
ATOM 746 C CA . VAL A 1 97 ? 7.050 -10.496 -8.754 1.00 97.88 97 VAL A CA 1
ATOM 747 C C . VAL A 1 97 ? 6.037 -9.956 -7.746 1.00 97.88 97 VAL A C 1
ATOM 749 O O . VAL A 1 97 ? 5.456 -8.892 -7.972 1.00 97.88 97 VAL A O 1
ATOM 752 N N . PRO A 1 98 ? 5.810 -10.655 -6.622 1.00 97.38 98 PRO A N 1
ATOM 753 C CA . PRO A 1 98 ? 4.943 -10.147 -5.574 1.00 97.38 98 PRO A CA 1
ATOM 754 C C . PRO A 1 98 ? 5.662 -9.060 -4.766 1.00 97.38 98 PRO A C 1
ATOM 756 O O . PRO A 1 98 ? 6.797 -9.245 -4.321 1.00 97.38 98 PRO A O 1
ATOM 759 N N . LEU A 1 99 ? 4.979 -7.945 -4.520 1.00 97.69 99 LEU A N 1
ATOM 760 C CA . LEU A 1 99 ? 5.378 -6.945 -3.533 1.00 97.69 99 LEU A CA 1
ATOM 761 C C . LEU A 1 99 ? 4.514 -7.118 -2.285 1.00 97.69 99 LEU A C 1
ATOM 763 O O . LEU A 1 99 ? 3.335 -6.759 -2.286 1.00 97.69 99 LEU A O 1
ATOM 767 N N . GLN A 1 100 ? 5.098 -7.658 -1.215 1.00 95.62 100 GLN A N 1
ATOM 768 C CA . GLN A 1 100 ? 4.393 -7.808 0.056 1.00 95.62 100 GLN A CA 1
ATOM 769 C C . GLN A 1 100 ? 4.458 -6.520 0.873 1.00 95.62 100 GLN A C 1
ATOM 771 O O . GLN A 1 100 ? 5.533 -6.056 1.257 1.00 95.62 100 GLN A O 1
ATOM 776 N N . LEU A 1 101 ? 3.286 -5.965 1.160 1.00 96.38 101 LEU A N 1
ATOM 777 C CA . LEU A 1 101 ? 3.105 -4.778 1.976 1.00 96.38 101 LEU A CA 1
ATOM 778 C C . LEU A 1 101 ? 2.374 -5.164 3.261 1.00 96.38 101 LEU A C 1
ATOM 780 O O . LEU A 1 101 ? 1.237 -5.630 3.227 1.00 96.38 101 LEU A O 1
ATOM 784 N N . VAL A 1 102 ? 3.012 -4.931 4.406 1.00 93.50 102 VAL A N 1
ATOM 785 C CA . VAL A 1 102 ? 2.374 -5.122 5.713 1.00 93.50 102 VAL A CA 1
ATOM 786 C C . VAL A 1 102 ? 1.353 -4.014 5.949 1.00 93.50 102 VAL A C 1
ATOM 788 O O . VAL A 1 102 ? 1.638 -2.827 5.776 1.00 93.50 102 VAL A O 1
ATOM 791 N N . CYS A 1 103 ? 0.160 -4.422 6.357 1.00 92.44 103 CYS A N 1
ATOM 792 C CA . CYS A 1 103 ? -0.927 -3.544 6.746 1.00 92.44 103 CYS A CA 1
ATOM 793 C C . CYS A 1 103 ? -0.979 -3.442 8.269 1.00 92.44 103 CYS A C 1
ATOM 795 O O . CYS A 1 103 ? -0.658 -4.379 8.997 1.00 92.44 103 CYS A O 1
ATOM 797 N N . THR A 1 104 ? -1.376 -2.276 8.753 1.00 87.44 104 THR A N 1
ATOM 798 C CA . THR A 1 104 ? -1.496 -1.993 10.179 1.00 87.44 104 THR A CA 1
ATOM 799 C C . THR A 1 104 ? -2.750 -1.183 10.402 1.00 87.44 104 THR A C 1
ATOM 801 O O . THR A 1 104 ? -3.069 -0.313 9.599 1.00 87.44 104 THR A O 1
ATOM 804 N N . ASP A 1 105 ? -3.428 -1.487 11.495 1.00 86.00 105 ASP A N 1
ATOM 805 C CA . ASP A 1 105 ? -4.635 -0.807 11.942 1.00 86.00 105 ASP A CA 1
ATOM 806 C C . ASP A 1 105 ? -4.347 0.156 13.101 1.00 86.00 105 ASP A C 1
ATOM 808 O O . ASP A 1 105 ? -5.230 0.520 13.870 1.00 86.00 105 ASP A O 1
ATOM 812 N N . ASP A 1 106 ? -3.074 0.517 13.278 1.00 85.75 106 ASP A N 1
ATOM 813 C CA . ASP A 1 106 ? -2.674 1.520 14.252 1.00 85.75 106 ASP A CA 1
ATOM 814 C C . ASP A 1 106 ? -3.252 2.871 13.834 1.00 85.75 106 ASP A C 1
ATOM 816 O O . ASP A 1 106 ? -2.734 3.539 12.934 1.00 85.75 106 ASP A O 1
ATOM 820 N N . VAL A 1 107 ? -4.343 3.250 14.498 1.00 78.50 107 VAL A N 1
ATOM 821 C CA . VAL A 1 107 ? -5.078 4.484 14.235 1.00 78.50 107 VAL A CA 1
ATOM 822 C C . VAL A 1 107 ? -4.226 5.728 14.419 1.00 78.50 107 VAL A C 1
ATOM 824 O O . VAL A 1 107 ? -4.630 6.756 13.914 1.00 78.50 107 VAL A O 1
ATOM 827 N N . GLU A 1 108 ? -3.053 5.688 15.054 1.00 84.12 108 GLU A N 1
ATOM 828 C CA . GLU A 1 108 ? -2.153 6.849 15.100 1.00 84.12 108 GLU A CA 1
ATOM 829 C C . GLU A 1 108 ? -1.485 7.128 13.742 1.00 84.12 108 GLU A C 1
ATOM 831 O O . GLU A 1 108 ? -1.024 8.242 13.475 1.00 84.12 108 GLU A O 1
ATOM 836 N N . LEU A 1 109 ? -1.450 6.140 12.844 1.00 90.06 109 LEU A N 1
ATOM 837 C CA . LEU A 1 109 ? -0.830 6.269 11.531 1.00 90.06 109 LEU A CA 1
ATOM 838 C C . LEU A 1 109 ? -1.788 6.889 10.514 1.00 90.06 109 LEU A C 1
ATOM 840 O O . LEU A 1 109 ? -2.914 6.436 10.314 1.00 90.06 109 LEU A O 1
ATOM 844 N N . ALA A 1 110 ? -1.281 7.875 9.768 1.00 92.94 110 ALA A N 1
ATOM 845 C CA . ALA A 1 110 ? -2.059 8.596 8.762 1.00 92.94 110 ALA A CA 1
ATOM 846 C C . ALA A 1 110 ? -2.701 7.677 7.708 1.00 92.94 110 ALA A C 1
ATOM 848 O O . ALA A 1 110 ? -3.812 7.933 7.255 1.00 92.94 110 ALA A O 1
ATOM 849 N N . VAL A 1 111 ? -2.017 6.593 7.332 1.00 94.75 111 VAL A N 1
ATOM 850 C CA . VAL A 1 111 ? -2.540 5.605 6.381 1.00 94.75 111 VAL A CA 1
ATOM 851 C C . VAL A 1 111 ? -3.744 4.852 6.951 1.00 94.75 111 VAL A C 1
ATOM 853 O O . VAL A 1 111 ? -4.736 4.701 6.245 1.00 94.75 111 VAL A O 1
ATOM 856 N N . ALA A 1 112 ? -3.693 4.424 8.216 1.00 92.94 112 ALA A N 1
ATOM 857 C CA . ALA A 1 112 ? -4.811 3.726 8.848 1.00 92.94 112 ALA A CA 1
ATOM 858 C C . ALA A 1 112 ? -6.027 4.652 8.981 1.00 92.94 112 ALA A C 1
ATOM 860 O O . ALA A 1 112 ? -7.114 4.297 8.530 1.00 92.94 112 ALA A O 1
ATOM 861 N N . LYS A 1 113 ? -5.828 5.888 9.472 1.00 93.75 113 LYS A N 1
ATOM 862 C CA . LYS A 1 113 ? -6.879 6.927 9.503 1.00 93.75 113 LYS A CA 1
ATOM 863 C C . LYS A 1 113 ? -7.504 7.145 8.121 1.00 93.75 113 LYS A C 1
ATOM 865 O O . LYS A 1 113 ? -8.723 7.215 7.992 1.00 93.75 113 LYS A O 1
ATOM 870 N N . TYR A 1 114 ? -6.678 7.190 7.074 1.00 95.94 114 TYR A N 1
ATOM 871 C CA . TYR A 1 114 ? -7.156 7.371 5.705 1.00 95.94 114 TYR A CA 1
ATOM 872 C C . TYR A 1 114 ? -8.059 6.216 5.252 1.00 95.94 114 TYR A C 1
ATOM 874 O O . TYR A 1 114 ? -9.142 6.462 4.721 1.00 95.94 114 TYR A O 1
ATOM 882 N N . PHE A 1 115 ? -7.649 4.963 5.472 1.00 95.19 115 PHE A N 1
ATOM 883 C CA . PHE A 1 115 ? -8.478 3.804 5.126 1.00 95.19 115 PHE A CA 1
ATOM 884 C C . PHE A 1 115 ? -9.730 3.694 6.004 1.00 95.19 115 PHE A C 1
ATOM 886 O O . PHE A 1 115 ? -10.772 3.263 5.524 1.00 95.19 115 PHE A O 1
ATOM 893 N N . HIS A 1 116 ? -9.694 4.135 7.263 1.00 92.56 116 HIS A N 1
ATOM 894 C CA . HIS A 1 116 ? -10.909 4.215 8.077 1.00 92.56 116 HIS A CA 1
ATOM 895 C C . HIS A 1 116 ? -11.938 5.197 7.513 1.00 92.56 116 HIS A C 1
ATOM 897 O O . HIS A 1 116 ? -13.130 4.877 7.534 1.00 92.56 116 HIS A O 1
ATOM 903 N N . ALA A 1 117 ? -11.482 6.333 6.978 1.00 94.25 117 ALA A N 1
ATOM 904 C CA . ALA A 1 117 ? -12.336 7.317 6.320 1.00 94.25 117 ALA A CA 1
ATOM 905 C C . ALA A 1 117 ? -12.850 6.830 4.953 1.00 94.25 117 ALA A C 1
ATOM 907 O O . ALA A 1 117 ? -13.995 7.088 4.583 1.00 94.25 117 ALA A O 1
ATOM 908 N N . VAL A 1 118 ? -12.019 6.118 4.185 1.00 94.44 118 VAL A N 1
ATOM 909 C CA . VAL A 1 118 ? -12.340 5.656 2.827 1.00 94.44 118 VAL A CA 1
ATOM 910 C C . VAL A 1 118 ? -12.536 4.143 2.818 1.00 94.44 118 VAL A C 1
ATOM 912 O O . VAL A 1 118 ? -11.596 3.406 2.554 1.00 94.44 118 VAL A O 1
ATOM 915 N N . 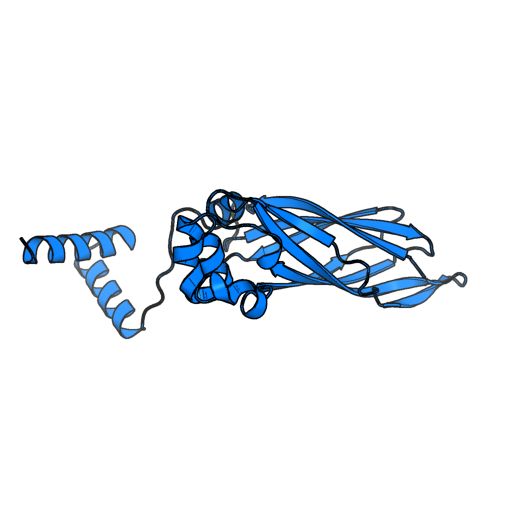ARG A 1 119 ? -13.771 3.686 3.054 1.00 90.56 119 ARG A N 1
ATOM 916 C CA . ARG A 1 119 ? -14.080 2.249 3.198 1.00 90.56 119 ARG A CA 1
ATOM 917 C C . ARG A 1 119 ? -14.402 1.514 1.901 1.00 90.56 119 ARG A C 1
ATOM 919 O O . ARG A 1 119 ? -13.850 0.455 1.622 1.00 90.56 119 ARG A O 1
ATOM 926 N N . ASP A 1 120 ? -15.277 2.102 1.088 1.00 88.81 120 ASP A N 1
ATOM 927 C CA . ASP A 1 120 ? -15.896 1.430 -0.067 1.00 88.81 120 ASP A CA 1
ATOM 928 C C . ASP A 1 120 ? -15.549 2.129 -1.388 1.00 88.81 120 ASP A C 1
ATOM 930 O O . ASP A 1 120 ? -16.398 2.367 -2.254 1.00 88.81 120 ASP A O 1
ATOM 934 N N . ALA A 1 121 ? -14.296 2.558 -1.535 1.00 94.44 121 ALA A N 1
ATOM 935 C CA . ALA A 1 121 ? -13.839 3.241 -2.737 1.00 94.44 121 ALA A CA 1
ATOM 936 C C . ALA A 1 121 ? -12.417 2.849 -3.136 1.00 94.44 121 ALA A C 1
ATOM 938 O O . ALA A 1 121 ? -11.655 2.284 -2.354 1.00 94.44 121 ALA A O 1
ATOM 939 N N . ALA A 1 122 ? -12.067 3.195 -4.373 1.00 96.94 122 ALA A N 1
ATOM 940 C CA . ALA A 1 122 ? -10.702 3.121 -4.857 1.00 96.94 122 ALA A CA 1
ATOM 941 C C . ALA A 1 122 ? -9.817 4.161 -4.153 1.00 96.94 122 ALA A C 1
ATOM 943 O O . ALA A 1 122 ? -10.195 5.332 -4.027 1.00 96.94 122 ALA A O 1
ATOM 944 N N . VAL A 1 123 ? -8.637 3.719 -3.732 1.00 97.88 123 VAL A N 1
ATOM 945 C CA . VAL A 1 123 ? -7.568 4.500 -3.119 1.00 97.88 123 VAL A CA 1
ATOM 946 C C . VAL A 1 123 ? -6.417 4.580 -4.121 1.00 97.88 123 VAL A C 1
ATOM 948 O O . VAL A 1 123 ? -5.784 3.557 -4.393 1.00 97.88 123 VAL A O 1
ATOM 951 N N . PRO A 1 124 ? -6.133 5.766 -4.687 1.00 98.06 124 PRO A N 1
ATOM 952 C CA . PRO A 1 124 ? -5.077 5.912 -5.675 1.00 98.06 124 PRO A CA 1
ATOM 953 C C . PRO A 1 124 ? -3.711 5.790 -5.004 1.00 98.06 124 PRO A C 1
ATOM 955 O O . PRO A 1 124 ? -3.379 6.544 -4.084 1.00 98.06 124 PRO A O 1
ATOM 958 N N . LEU A 1 125 ? -2.900 4.862 -5.492 1.00 98.44 125 LEU A N 1
ATOM 959 C CA . LEU A 1 125 ? -1.525 4.656 -5.063 1.00 98.44 125 LEU A CA 1
ATOM 960 C C . LEU A 1 125 ? -0.561 5.096 -6.165 1.00 98.44 125 LEU A C 1
ATOM 962 O O . LEU A 1 125 ? -0.822 4.887 -7.355 1.00 98.44 125 LEU A O 1
ATOM 966 N N . ASP A 1 126 ? 0.568 5.666 -5.751 1.00 97.81 126 ASP A N 1
ATOM 967 C CA . ASP A 1 126 ? 1.753 5.807 -6.594 1.00 97.81 126 ASP A CA 1
ATOM 968 C C . ASP A 1 126 ? 2.810 4.797 -6.128 1.00 97.81 126 ASP A C 1
ATOM 970 O O . ASP A 1 126 ? 3.087 4.687 -4.926 1.00 97.81 126 ASP A O 1
ATOM 974 N N . PHE A 1 127 ? 3.417 4.105 -7.088 1.00 97.88 127 PHE A N 1
ATOM 975 C CA . PHE A 1 127 ? 4.539 3.193 -6.905 1.00 97.88 127 PHE A CA 1
ATOM 976 C C . PHE A 1 127 ? 5.757 3.821 -7.566 1.00 97.88 127 PHE A C 1
ATOM 978 O O . PHE A 1 127 ? 5.825 3.911 -8.792 1.00 97.88 127 PHE A O 1
ATOM 985 N N . LEU A 1 128 ? 6.687 4.277 -6.732 1.00 96.88 128 LEU A N 1
ATOM 986 C CA . LEU A 1 128 ? 7.895 4.958 -7.166 1.00 96.88 128 LEU A CA 1
ATOM 987 C C . LEU A 1 128 ? 9.064 3.979 -7.138 1.00 96.88 128 LEU A C 1
ATOM 989 O O . LEU A 1 128 ? 9.351 3.406 -6.076 1.00 96.88 128 LEU A O 1
ATOM 993 N N . PHE A 1 129 ? 9.734 3.787 -8.269 1.00 96.62 129 PHE A N 1
ATOM 994 C CA . PHE A 1 129 ? 10.790 2.783 -8.396 1.00 96.62 129 PHE A CA 1
ATOM 995 C C . PHE A 1 129 ? 12.173 3.418 -8.416 1.00 96.62 129 PHE A C 1
ATOM 997 O O . PHE A 1 129 ? 12.437 4.409 -9.091 1.00 96.62 129 PHE A O 1
ATOM 1004 N N . SER A 1 130 ? 13.096 2.810 -7.684 1.00 95.56 130 SER A N 1
ATOM 1005 C CA . SER A 1 130 ? 14.514 3.131 -7.772 1.00 95.56 130 SER A CA 1
ATOM 1006 C C . SER A 1 130 ? 15.348 1.892 -7.490 1.00 95.56 130 SER A C 1
ATOM 1008 O O . SER A 1 130 ? 14.846 0.886 -6.992 1.00 95.56 130 SER A O 1
ATOM 1010 N N . GLY A 1 131 ? 16.634 1.931 -7.821 1.00 95.00 131 GLY A N 1
ATOM 1011 C CA . GLY A 1 131 ? 17.529 0.818 -7.537 1.00 95.00 131 GLY A CA 1
ATOM 1012 C C . GLY A 1 131 ? 18.517 0.549 -8.653 1.00 95.00 131 GLY A C 1
ATOM 1013 O O . GLY A 1 131 ? 18.799 1.414 -9.480 1.00 95.00 131 GLY A O 1
ATOM 1014 N N . THR A 1 132 ? 19.070 -0.662 -8.644 1.00 96.38 132 THR A N 1
ATOM 1015 C CA . THR A 1 132 ? 20.187 -1.042 -9.514 1.00 96.38 132 THR A CA 1
ATOM 1016 C C . THR A 1 132 ? 19.835 -2.251 -10.366 1.00 96.38 132 THR A C 1
ATOM 1018 O O . THR A 1 132 ? 19.443 -3.293 -9.841 1.00 96.38 132 THR A O 1
ATOM 1021 N N . ILE A 1 133 ? 20.040 -2.124 -11.674 1.00 96.00 133 ILE A N 1
ATOM 1022 C CA . ILE A 1 133 ? 19.944 -3.202 -12.655 1.00 96.00 133 ILE A CA 1
ATOM 1023 C C . ILE A 1 133 ? 21.346 -3.774 -12.861 1.00 96.00 133 ILE A C 1
ATOM 1025 O O . ILE A 1 133 ? 22.267 -3.054 -13.255 1.00 96.00 133 ILE A O 1
ATOM 1029 N N . PHE A 1 134 ? 21.501 -5.073 -12.636 1.00 96.31 134 PHE A N 1
ATOM 1030 C CA . PHE A 1 134 ? 22.696 -5.830 -12.984 1.00 96.31 134 PHE A CA 1
ATOM 1031 C C . PHE A 1 134 ? 22.457 -6.506 -14.329 1.00 96.31 134 PHE A C 1
ATOM 1033 O O . PHE A 1 134 ? 21.490 -7.250 -14.500 1.00 96.31 134 PHE A O 1
ATOM 1040 N N . HIS A 1 135 ? 23.321 -6.243 -15.301 1.00 94.75 135 HIS A N 1
ATOM 1041 C CA . HIS A 1 135 ? 23.136 -6.717 -16.669 1.00 94.75 135 HIS A CA 1
ATOM 1042 C C . HIS A 1 135 ? 24.465 -7.097 -17.312 1.00 94.75 135 HIS A C 1
ATOM 1044 O O . HIS A 1 135 ? 25.529 -6.663 -16.870 1.00 94.75 135 HIS A O 1
ATOM 1050 N N . LEU A 1 136 ? 24.413 -7.895 -18.376 1.00 91.44 136 LEU A N 1
ATOM 1051 C CA . LEU A 1 136 ? 25.595 -8.156 -19.195 1.00 91.44 136 LEU A CA 1
ATOM 1052 C C . LEU A 1 136 ? 25.739 -7.064 -20.260 1.00 91.44 136 LEU A C 1
ATOM 1054 O O . LEU A 1 136 ? 24.750 -6.570 -20.813 1.00 91.44 136 LEU A O 1
ATOM 1058 N N . GLY A 1 137 ? 26.973 -6.623 -20.488 1.00 87.31 137 GLY A N 1
ATOM 1059 C CA . GLY A 1 137 ? 27.330 -5.802 -21.640 1.00 87.31 137 GLY A CA 1
ATOM 1060 C C . GLY A 1 137 ? 27.473 -6.640 -22.917 1.00 87.31 137 GLY A C 1
ATOM 1061 O O . GLY A 1 137 ? 27.450 -7.868 -22.850 1.00 87.31 137 GLY A O 1
ATOM 1062 N N . PRO A 1 138 ? 27.673 -5.997 -24.082 1.00 85.06 138 PRO A N 1
ATOM 1063 C CA . PRO A 1 138 ? 27.970 -6.698 -25.338 1.00 85.06 138 PRO A CA 1
ATOM 1064 C C . PRO A 1 138 ? 29.242 -7.561 -25.281 1.00 85.06 138 PRO A C 1
ATOM 1066 O O . PRO A 1 138 ? 29.407 -8.473 -26.076 1.00 85.06 138 PRO A O 1
ATOM 1069 N N . ASP A 1 139 ? 30.140 -7.258 -24.342 1.00 89.81 139 ASP A N 1
ATOM 1070 C CA . ASP A 1 139 ? 31.384 -7.969 -24.040 1.00 89.81 139 ASP A CA 1
ATOM 1071 C C . ASP A 1 139 ? 31.208 -9.101 -23.010 1.00 89.81 139 ASP A C 1
ATOM 1073 O O . ASP A 1 139 ? 32.194 -9.571 -22.446 1.00 89.81 139 ASP A O 1
ATOM 1077 N N . GLU A 1 140 ? 29.963 -9.478 -22.701 1.00 86.44 140 GLU A N 1
ATOM 1078 C CA . GLU A 1 140 ? 29.579 -10.467 -21.679 1.00 86.44 140 GLU A CA 1
ATOM 1079 C C . GLU A 1 140 ? 30.060 -10.147 -20.253 1.00 86.44 140 GLU A C 1
ATOM 1081 O O . GLU A 1 140 ? 29.971 -10.971 -19.342 1.00 86.44 140 GLU A O 1
ATOM 1086 N N . ARG A 1 141 ? 30.529 -8.919 -20.011 1.00 91.31 141 ARG A N 1
ATOM 1087 C CA . ARG A 1 141 ? 30.945 -8.473 -18.679 1.00 91.31 141 ARG A CA 1
ATOM 1088 C C . ARG A 1 141 ? 29.763 -7.929 -17.893 1.00 91.31 141 ARG A C 1
ATOM 1090 O O . ARG A 1 141 ? 28.899 -7.244 -18.442 1.00 91.31 141 ARG A O 1
ATOM 1097 N N . LEU A 1 142 ? 29.760 -8.196 -16.588 1.00 93.94 142 LEU A N 1
ATOM 1098 C CA . LEU A 1 142 ? 28.767 -7.649 -15.669 1.00 93.94 142 LEU A CA 1
ATOM 1099 C C . LEU A 1 142 ? 28.911 -6.127 -15.572 1.00 93.94 142 LEU A C 1
ATOM 1101 O O . LEU A 1 142 ? 30.004 -5.603 -15.351 1.00 93.94 142 LEU A O 1
ATOM 1105 N N . ARG A 1 143 ? 27.790 -5.427 -15.718 1.00 95.00 143 ARG A N 1
ATOM 1106 C CA . ARG A 1 143 ? 27.668 -3.974 -15.605 1.00 95.00 143 ARG A CA 1
ATOM 1107 C C . ARG A 1 143 ? 26.461 -3.626 -14.745 1.00 95.00 143 ARG A C 1
ATOM 1109 O O . ARG A 1 143 ? 25.551 -4.439 -14.568 1.00 95.00 143 ARG A O 1
ATOM 1116 N N . THR A 1 144 ? 26.466 -2.408 -14.222 1.00 95.56 144 THR A N 1
ATOM 1117 C CA . THR A 1 144 ? 25.372 -1.865 -13.423 1.00 95.56 144 THR A CA 1
ATOM 1118 C C . THR A 1 144 ? 24.777 -0.633 -14.082 1.00 95.56 144 THR A C 1
ATOM 1120 O O . THR A 1 144 ? 25.463 0.139 -14.753 1.00 95.56 144 THR A O 1
ATOM 1123 N N . ALA A 1 145 ? 23.483 -0.456 -13.863 1.00 93.38 145 ALA A N 1
ATOM 1124 C CA . ALA A 1 145 ? 22.714 0.705 -14.271 1.00 93.38 145 ALA A CA 1
ATOM 1125 C C . ALA A 1 145 ? 21.752 1.102 -13.152 1.00 93.38 145 ALA A C 1
ATOM 1127 O O . ALA A 1 145 ? 21.352 0.250 -12.361 1.00 93.38 145 ALA A O 1
ATOM 1128 N N . GLN A 1 146 ? 21.393 2.381 -13.071 1.00 93.69 146 GLN A N 1
ATOM 1129 C CA . GLN A 1 146 ? 20.349 2.839 -12.153 1.00 93.69 146 GLN A CA 1
ATOM 1130 C C . GLN A 1 146 ? 18.991 2.819 -12.851 1.00 93.69 146 GLN A C 1
ATOM 1132 O O . GLN A 1 146 ? 18.908 3.079 -14.051 1.00 93.69 146 GLN A O 1
ATOM 1137 N N . ILE A 1 147 ? 17.945 2.514 -12.089 1.00 92.12 147 ILE A N 1
ATOM 1138 C CA . ILE A 1 147 ? 16.562 2.682 -12.540 1.00 92.12 147 ILE A CA 1
ATOM 1139 C C . ILE A 1 147 ? 16.261 4.180 -12.611 1.00 92.12 147 ILE A C 1
ATOM 1141 O O . ILE A 1 147 ? 16.570 4.924 -11.677 1.00 92.12 147 ILE A O 1
ATOM 1145 N N . ASP A 1 148 ? 15.688 4.610 -13.732 1.00 79.69 148 ASP A N 1
ATOM 1146 C CA . ASP A 1 148 ? 15.250 5.987 -13.935 1.00 79.69 148 ASP A CA 1
ATOM 1147 C C . ASP A 1 148 ? 13.957 6.253 -13.145 1.00 79.69 148 ASP A C 1
ATOM 1149 O O . ASP A 1 148 ? 13.054 5.420 -13.100 1.00 79.69 148 ASP A O 1
ATOM 1153 N N . TRP A 1 149 ? 13.861 7.434 -12.542 1.00 67.69 149 TRP A N 1
ATOM 1154 C CA . TRP A 1 149 ? 12.718 7.876 -11.739 1.00 67.69 149 TRP A CA 1
ATOM 1155 C C . TRP A 1 149 ? 11.459 8.128 -12.589 1.00 67.69 149 TRP A C 1
ATOM 1157 O O . TRP A 1 149 ? 10.382 8.340 -12.053 1.00 67.69 149 TRP A O 1
ATOM 1167 N N . SER A 1 150 ? 11.575 8.135 -13.919 1.00 69.62 150 SER A N 1
ATOM 1168 C CA . SER A 1 150 ? 10.450 8.259 -14.856 1.00 69.62 150 SER A CA 1
ATOM 1169 C C . SER A 1 150 ? 9.646 6.968 -15.053 1.00 69.62 150 SER A C 1
ATOM 1171 O O . SER A 1 150 ? 8.650 6.986 -15.774 1.00 69.62 150 SER A O 1
ATOM 1173 N N . GLN A 1 151 ? 10.044 5.856 -14.427 1.00 78.75 151 GLN A N 1
ATOM 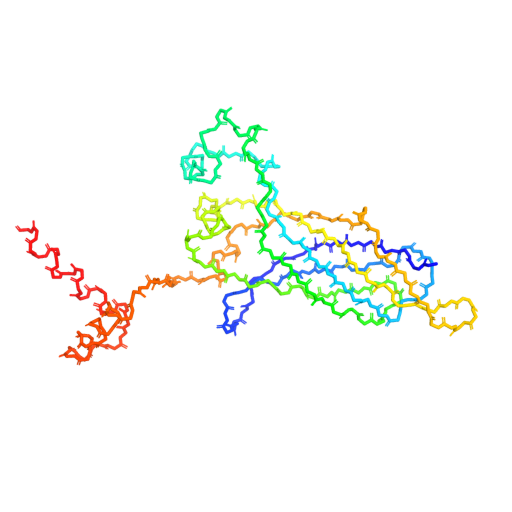1174 C CA . GLN A 1 151 ? 9.422 4.540 -14.634 1.00 78.75 151 GLN A CA 1
ATOM 1175 C C . GLN A 1 151 ? 8.343 4.183 -13.599 1.00 78.75 151 GLN A C 1
ATOM 1177 O O . GLN A 1 151 ? 8.002 3.012 -13.432 1.00 78.75 151 GLN A O 1
ATOM 1182 N N . ASP A 1 152 ? 7.814 5.188 -12.904 1.00 91.88 152 ASP A N 1
ATOM 1183 C CA . ASP A 1 152 ? 6.788 5.045 -11.874 1.00 91.88 152 ASP A CA 1
ATOM 1184 C C . ASP A 1 152 ? 5.436 4.602 -12.454 1.00 91.88 152 ASP A C 1
ATOM 1186 O O . ASP A 1 152 ? 5.095 4.890 -13.603 1.00 91.88 152 ASP A O 1
ATOM 1190 N N . THR A 1 153 ? 4.627 3.932 -11.631 1.00 96.44 153 THR A N 1
ATOM 1191 C CA . THR A 1 153 ? 3.266 3.526 -12.012 1.00 96.44 153 THR A CA 1
ATOM 1192 C C . THR A 1 153 ? 2.253 3.892 -10.940 1.00 96.44 153 THR A C 1
ATOM 1194 O O . THR A 1 153 ? 2.586 4.220 -9.800 1.00 96.44 153 THR A O 1
ATOM 1197 N N . THR A 1 154 ? 0.981 3.815 -11.310 1.00 97.44 154 THR A N 1
ATOM 1198 C CA . THR A 1 154 ? -0.136 4.027 -10.397 1.00 97.44 154 THR A CA 1
ATOM 1199 C C . THR A 1 154 ? -1.026 2.799 -10.336 1.00 97.44 154 THR A C 1
ATOM 1201 O O . THR A 1 154 ? -1.062 2.017 -11.285 1.00 97.44 154 THR A O 1
ATOM 1204 N N . PHE A 1 155 ? -1.740 2.640 -9.226 1.00 98.31 155 PHE A N 1
ATOM 1205 C CA . PHE A 1 155 ? -2.711 1.568 -9.045 1.00 98.31 155 PHE A CA 1
ATOM 1206 C C . PHE A 1 155 ? -3.841 2.043 -8.137 1.00 98.31 155 PHE A C 1
ATOM 1208 O O . PHE A 1 155 ? -3.587 2.662 -7.105 1.00 98.31 155 PHE A O 1
ATOM 1215 N N . ASP A 1 156 ? -5.079 1.747 -8.512 1.00 98.12 156 ASP A N 1
ATOM 1216 C CA . ASP A 1 156 ? -6.258 2.092 -7.726 1.00 98.12 156 ASP A CA 1
ATOM 1217 C C . ASP A 1 156 ? -6.644 0.896 -6.847 1.00 98.12 156 ASP A C 1
ATOM 1219 O O . ASP A 1 156 ? -7.295 -0.050 -7.292 1.00 98.12 156 ASP A O 1
ATOM 1223 N N . LEU A 1 157 ? -6.220 0.927 -5.582 1.00 98.25 157 LEU A N 1
ATOM 1224 C CA . LEU A 1 157 ? -6.501 -0.135 -4.620 1.00 98.25 157 LEU A CA 1
ATOM 1225 C C . LEU A 1 157 ? -7.943 -0.026 -4.118 1.00 98.25 157 LEU A C 1
ATOM 1227 O O . LEU A 1 157 ? -8.331 1.004 -3.575 1.00 98.25 157 LEU A O 1
ATOM 1231 N N . ALA A 1 158 ? -8.730 -1.096 -4.204 1.00 97.75 158 ALA A N 1
ATOM 1232 C CA . ALA A 1 158 ? -10.008 -1.144 -3.499 1.00 97.75 158 ALA A CA 1
ATOM 1233 C C . ALA A 1 158 ? -9.764 -1.150 -1.979 1.00 97.75 158 ALA A C 1
ATOM 1235 O O . ALA A 1 158 ? -9.154 -2.086 -1.461 1.00 97.75 158 ALA A O 1
ATOM 1236 N N . ALA A 1 159 ? -10.257 -0.135 -1.259 1.00 96.50 159 ALA A N 1
ATOM 1237 C CA . ALA A 1 159 ? -10.071 -0.024 0.192 1.00 96.50 159 ALA A CA 1
ATOM 1238 C C . ALA A 1 159 ? -10.558 -1.261 0.965 1.00 96.50 159 ALA A C 1
ATOM 1240 O O . ALA A 1 159 ? -9.938 -1.664 1.948 1.00 96.50 159 ALA A O 1
ATOM 1241 N N . GLY A 1 160 ? -11.601 -1.928 0.460 1.00 95.62 160 GLY A N 1
ATOM 1242 C CA . GLY A 1 160 ? -12.095 -3.193 0.999 1.00 95.62 160 GLY A CA 1
ATOM 1243 C C . GLY A 1 160 ? -11.021 -4.278 1.136 1.00 95.62 160 GLY A C 1
ATOM 1244 O O . GLY A 1 160 ? -11.060 -5.017 2.110 1.00 95.62 160 GLY A O 1
ATOM 1245 N N . LEU A 1 161 ? -10.018 -4.333 0.247 1.00 96.19 161 LEU A N 1
ATOM 1246 C CA . LEU A 1 161 ? -8.929 -5.317 0.344 1.00 96.19 161 LEU A CA 1
ATOM 1247 C C . LEU A 1 161 ? -8.036 -5.057 1.562 1.00 96.19 161 LEU A C 1
ATOM 1249 O O . LEU A 1 161 ? -7.583 -5.995 2.210 1.00 96.19 161 LEU A O 1
ATOM 1253 N N . TRP A 1 162 ? -7.799 -3.789 1.907 1.00 95.31 162 TRP A N 1
ATOM 1254 C CA . TRP A 1 162 ? -7.059 -3.438 3.120 1.00 95.31 162 TRP A CA 1
ATOM 1255 C C . TRP A 1 162 ? -7.850 -3.818 4.377 1.00 95.31 162 TRP A C 1
ATOM 1257 O O . TRP A 1 162 ? -7.295 -4.409 5.302 1.00 95.31 162 TRP A O 1
ATOM 1267 N N . HIS A 1 163 ? -9.160 -3.552 4.386 1.00 93.06 163 HIS A N 1
ATOM 1268 C CA . HIS A 1 163 ? -10.037 -3.962 5.485 1.00 93.06 163 HIS A CA 1
ATOM 1269 C C . HIS A 1 163 ? -10.128 -5.487 5.622 1.00 93.06 163 HIS A C 1
ATOM 1271 O O . HIS A 1 163 ? -10.093 -6.000 6.737 1.00 93.06 163 HIS A O 1
ATOM 1277 N N . GLU A 1 164 ? -10.197 -6.212 4.506 1.00 92.75 164 GLU A N 1
ATOM 1278 C CA . GLU A 1 164 ? -10.174 -7.675 4.487 1.00 92.75 164 GLU A CA 1
ATOM 1279 C C . GLU A 1 164 ? -8.846 -8.215 5.030 1.00 92.75 164 GLU A C 1
ATOM 1281 O O . GLU A 1 164 ? -8.854 -9.116 5.866 1.00 92.75 164 GLU A O 1
ATOM 1286 N N . ALA A 1 165 ? -7.713 -7.627 4.622 1.00 92.75 165 ALA A N 1
ATOM 1287 C CA . ALA A 1 165 ? -6.387 -8.028 5.088 1.00 92.75 165 ALA A CA 1
ATOM 1288 C C . ALA A 1 165 ? -6.213 -7.862 6.606 1.00 92.75 165 ALA A C 1
ATOM 1290 O O . ALA A 1 165 ? -5.576 -8.701 7.243 1.00 92.75 165 ALA A O 1
ATOM 1291 N N . LEU A 1 166 ? -6.775 -6.799 7.190 1.00 89.31 166 LEU A N 1
ATOM 1292 C CA . LEU A 1 166 ? -6.777 -6.587 8.641 1.00 89.31 166 LEU A CA 1
ATOM 1293 C C . LEU A 1 166 ? -7.739 -7.512 9.393 1.00 89.31 166 LEU A C 1
ATOM 1295 O O . LEU A 1 166 ? -7.543 -7.773 10.581 1.00 89.31 166 LEU A O 1
ATOM 1299 N N . GLY A 1 167 ? -8.781 -7.994 8.719 1.00 81.00 167 GLY A N 1
ATOM 1300 C CA . GLY A 1 167 ? -9.857 -8.744 9.347 1.00 81.00 167 GLY A CA 1
ATOM 1301 C C . GLY A 1 167 ? -10.695 -7.897 10.316 1.00 81.00 167 GLY A C 1
ATOM 1302 O O . GLY A 1 167 ? -10.743 -6.668 10.251 1.00 81.00 167 GLY A O 1
ATOM 1303 N N . GLY A 1 168 ? -11.408 -8.580 11.214 1.00 70.25 168 GLY A N 1
ATOM 1304 C CA . GLY A 1 168 ? -12.356 -7.968 12.156 1.00 70.25 168 GLY A CA 1
ATOM 1305 C C . GLY A 1 168 ? -11.790 -7.624 13.539 1.00 70.25 168 GLY A C 1
ATOM 1306 O O . GLY A 1 168 ? -12.552 -7.205 14.404 1.00 70.25 168 GLY A O 1
ATOM 1307 N N . THR A 1 169 ? -10.492 -7.821 13.778 1.00 65.25 169 THR A N 1
ATOM 1308 C CA . THR A 1 169 ? -9.867 -7.652 15.102 1.00 65.25 169 THR A CA 1
ATOM 1309 C C . THR A 1 169 ? -8.989 -6.408 15.155 1.00 65.25 169 THR A C 1
ATOM 1311 O O . THR A 1 169 ? -8.222 -6.153 14.229 1.00 65.25 169 THR A O 1
ATOM 1314 N N . ARG A 1 170 ? -9.076 -5.649 16.252 1.00 67.25 170 ARG A N 1
ATOM 1315 C CA . ARG A 1 170 ? -8.352 -4.385 16.460 1.00 67.25 170 ARG A CA 1
ATOM 1316 C C . ARG A 1 170 ? -7.228 -4.558 17.479 1.00 67.25 170 ARG A C 1
ATOM 1318 O O . ARG A 1 170 ? -7.401 -5.253 18.478 1.00 67.25 170 ARG A O 1
ATOM 1325 N N . TRP A 1 171 ? -6.103 -3.878 17.262 1.00 71.19 171 TRP A N 1
ATOM 1326 C CA . TRP A 1 171 ? -5.038 -3.768 18.260 1.00 71.19 171 TRP A CA 1
ATOM 1327 C C . TRP A 1 171 ? -5.190 -2.465 19.038 1.00 71.19 171 TRP A C 1
ATOM 1329 O O . TRP A 1 171 ? -5.221 -1.388 18.452 1.00 71.19 171 TRP A O 1
ATOM 1339 N N . VAL A 1 172 ? -5.259 -2.557 20.366 1.00 76.25 172 VAL A N 1
ATOM 1340 C CA . VAL A 1 172 ? -5.306 -1.387 21.251 1.00 76.25 172 VAL A CA 1
ATOM 1341 C C . VAL A 1 172 ? -3.968 -1.262 21.961 1.00 76.25 172 VAL A C 1
ATOM 1343 O O . VAL A 1 172 ? -3.608 -2.107 22.784 1.00 76.25 172 VAL A O 1
ATOM 1346 N N . ARG A 1 173 ? -3.223 -0.196 21.658 1.00 77.81 173 ARG A N 1
ATOM 1347 C CA . ARG A 1 173 ? -2.006 0.131 22.400 1.00 77.81 173 ARG A CA 1
ATOM 1348 C C . ARG A 1 173 ? -2.384 0.623 23.797 1.00 77.81 173 ARG A C 1
ATOM 1350 O O . ARG A 1 173 ? -3.200 1.525 23.943 1.00 77.81 173 ARG A O 1
ATOM 1357 N N . MET A 1 174 ? -1.757 0.060 24.823 1.00 87.00 174 MET A N 1
ATOM 1358 C CA . MET A 1 174 ? -1.960 0.456 26.218 1.00 87.00 174 MET A CA 1
ATOM 1359 C C . MET A 1 174 ? -0.638 0.445 26.988 1.00 87.00 174 MET A C 1
ATOM 1361 O O . MET A 1 174 ? 0.355 -0.113 26.519 1.00 87.00 174 MET A O 1
ATOM 1365 N N . SER A 1 175 ? -0.604 1.097 28.151 1.00 92.69 175 SER A N 1
ATOM 1366 C CA . SER A 1 175 ? 0.565 1.047 29.032 1.00 92.69 175 SER A CA 1
ATOM 1367 C C . SER A 1 175 ? 0.732 -0.343 29.652 1.00 92.69 175 SER A C 1
ATOM 1369 O O . SER A 1 175 ? -0.249 -1.064 29.834 1.00 92.69 175 SER A O 1
ATOM 1371 N N . GLU A 1 176 ? 1.963 -0.681 30.043 1.00 94.31 176 GLU A N 1
ATOM 1372 C CA . GLU A 1 176 ? 2.274 -1.933 30.751 1.00 94.31 176 GLU A CA 1
ATOM 1373 C C . GLU A 1 176 ? 1.424 -2.100 32.023 1.00 94.31 176 GLU A C 1
ATOM 1375 O O . GLU A 1 176 ? 0.900 -3.175 32.293 1.00 94.31 176 GLU A O 1
ATOM 1380 N N . ASP A 1 177 ? 1.209 -1.010 32.768 1.00 97.06 177 ASP A N 1
ATOM 1381 C CA . ASP A 1 177 ? 0.344 -1.001 33.955 1.00 97.06 177 ASP A CA 1
ATOM 1382 C C . ASP A 1 177 ? -1.108 -1.370 33.615 1.00 97.06 177 ASP A C 1
ATOM 1384 O O . ASP A 1 177 ? -1.709 -2.236 34.255 1.00 97.06 177 ASP A O 1
ATOM 1388 N N . SER A 1 178 ? -1.662 -0.758 32.562 1.00 94.81 178 SER A N 1
ATOM 1389 C CA . SER A 1 178 ? -3.035 -1.036 32.124 1.00 94.81 178 SER A CA 1
ATOM 1390 C C . SER A 1 178 ? -3.180 -2.483 31.666 1.00 94.81 178 SER A C 1
ATOM 1392 O O . SER A 1 178 ? -4.149 -3.148 32.035 1.00 94.81 178 SER A O 1
ATOM 1394 N N . PHE A 1 179 ? -2.200 -2.985 30.911 1.00 94.44 179 PHE A N 1
ATOM 1395 C CA . PHE A 1 179 ? -2.174 -4.370 30.457 1.00 94.44 179 PHE A CA 1
ATOM 1396 C C . PHE A 1 179 ? -2.102 -5.350 31.631 1.00 94.44 179 PHE A C 1
ATOM 1398 O O . PHE A 1 179 ? -2.900 -6.283 31.690 1.00 94.44 179 PHE A O 1
ATOM 1405 N N . SER A 1 180 ? -1.210 -5.114 32.596 1.00 96.38 180 SER A N 1
ATOM 1406 C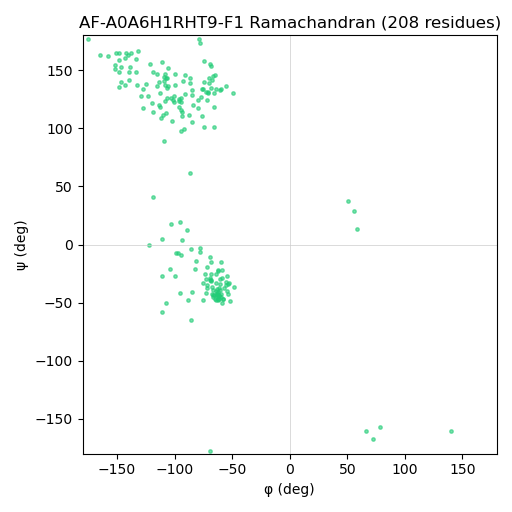 CA . SER A 1 180 ? -1.057 -5.957 33.788 1.00 96.38 180 SER A CA 1
ATOM 1407 C C . SER A 1 180 ? -2.364 -6.050 34.585 1.00 96.38 180 SER A C 1
ATOM 1409 O O . SER A 1 180 ? -2.857 -7.143 34.872 1.00 96.38 180 SER A O 1
ATOM 1411 N N . ARG A 1 181 ? -3.020 -4.908 34.829 1.00 95.38 181 ARG A N 1
ATOM 1412 C CA . ARG A 1 181 ? -4.322 -4.857 35.516 1.00 95.38 181 ARG A CA 1
ATOM 1413 C C . ARG A 1 181 ? -5.423 -5.584 34.743 1.00 95.38 181 ARG A C 1
ATOM 1415 O O . ARG A 1 181 ? -6.249 -6.275 35.343 1.00 95.38 181 ARG A O 1
ATOM 1422 N N . LEU A 1 182 ? -5.445 -5.435 33.419 1.00 94.75 182 LEU A N 1
ATOM 1423 C CA . LEU A 1 182 ? -6.403 -6.114 32.546 1.00 94.75 182 LEU A CA 1
ATOM 1424 C C . LEU A 1 182 ? -6.171 -7.634 32.531 1.00 94.75 182 LEU A C 1
ATOM 1426 O O . LEU A 1 182 ? -7.124 -8.416 32.568 1.00 94.75 182 LEU A O 1
ATOM 1430 N N . HIS A 1 183 ? -4.909 -8.055 32.534 1.00 94.50 183 HIS A N 1
ATOM 1431 C CA . HIS A 1 183 ? -4.507 -9.453 32.603 1.00 94.50 183 HIS A CA 1
ATOM 1432 C C . HIS A 1 183 ? -4.893 -10.093 33.947 1.00 94.50 183 HIS A C 1
ATOM 1434 O O . HIS A 1 183 ? -5.450 -11.195 33.976 1.00 94.50 183 HIS A O 1
ATOM 1440 N N . ASP A 1 184 ? -4.682 -9.393 35.062 1.00 96.25 184 ASP A N 1
ATOM 1441 C CA . ASP A 1 184 ? -5.115 -9.847 36.388 1.00 96.25 184 ASP A CA 1
ATOM 1442 C C . ASP A 1 184 ? -6.641 -9.962 36.484 1.00 96.25 184 ASP A C 1
ATOM 1444 O O . ASP A 1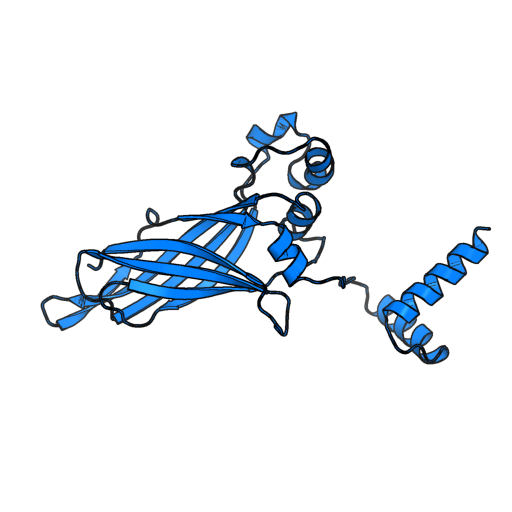 184 ? -7.161 -10.957 37.000 1.00 96.25 184 ASP A O 1
ATOM 1448 N N . TYR A 1 185 ? -7.374 -8.994 35.923 1.00 95.00 185 TYR A N 1
ATOM 1449 C CA . TYR A 1 185 ? -8.836 -9.038 35.842 1.00 95.00 185 TYR A CA 1
ATOM 1450 C C . TYR A 1 185 ? -9.333 -10.277 35.089 1.00 95.00 185 TYR A C 1
ATOM 1452 O O . TYR A 1 185 ? -10.232 -10.977 35.574 1.00 95.00 185 TYR A O 1
ATOM 1460 N N . ARG A 1 186 ? -8.723 -10.556 33.930 1.00 96.00 186 ARG A N 1
ATOM 1461 C CA . ARG A 1 186 ? -8.997 -11.736 33.107 1.00 96.00 186 ARG A CA 1
ATOM 1462 C C . ARG A 1 186 ? -8.752 -13.026 33.881 1.00 96.00 186 ARG A C 1
ATOM 14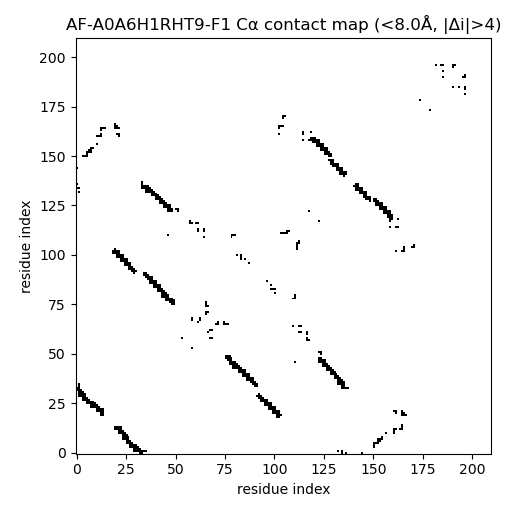64 O O . ARG A 1 186 ? -9.628 -13.892 33.927 1.00 96.00 186 ARG A O 1
ATOM 1471 N N . ARG A 1 187 ? -7.580 -13.141 34.516 1.00 95.88 187 ARG A N 1
ATOM 1472 C CA . ARG A 1 187 ? -7.176 -14.322 35.291 1.00 95.88 187 ARG A CA 1
ATOM 1473 C C . ARG A 1 187 ? -8.121 -14.579 36.462 1.00 95.88 187 ARG A C 1
ATOM 1475 O O . ARG A 1 187 ? -8.539 -15.716 36.656 1.00 95.88 187 ARG A O 1
ATOM 1482 N N . ALA A 1 188 ? -8.492 -13.537 37.206 1.00 94.75 188 ALA A N 1
ATOM 1483 C CA . ALA A 1 188 ? -9.389 -13.646 38.357 1.00 94.75 188 ALA A CA 1
ATOM 1484 C C . ALA A 1 188 ? -10.801 -14.145 37.993 1.00 94.75 188 ALA A C 1
ATOM 1486 O O . ALA A 1 188 ? -11.509 -14.654 38.858 1.00 94.75 188 ALA A O 1
ATOM 1487 N N . ARG A 1 189 ? -11.215 -14.000 36.728 1.00 94.31 189 ARG A N 1
ATOM 1488 C CA . ARG A 1 189 ? -12.539 -14.399 36.220 1.00 94.31 189 ARG A CA 1
ATOM 1489 C C . ARG A 1 189 ? -12.500 -15.584 35.258 1.00 94.31 189 ARG A C 1
ATOM 1491 O O . ARG A 1 189 ? -13.539 -15.941 34.717 1.00 94.31 189 ARG A O 1
ATOM 1498 N N . ALA A 1 190 ? -11.323 -16.180 35.057 1.00 94.31 190 ALA A N 1
ATOM 1499 C CA . ALA A 1 190 ? -11.102 -17.292 34.135 1.00 94.31 190 ALA A CA 1
ATOM 1500 C C . ALA A 1 190 ? -11.651 -17.039 32.712 1.00 94.31 190 ALA A C 1
ATOM 1502 O O . ALA A 1 190 ? -12.166 -17.955 32.076 1.00 94.31 190 ALA A O 1
ATOM 1503 N N . LEU A 1 191 ? -11.543 -15.799 32.210 1.00 94.88 191 LEU A N 1
ATOM 1504 C CA . LEU A 1 191 ? -12.047 -15.444 30.877 1.00 94.88 191 LEU A CA 1
ATOM 1505 C C . LEU A 1 191 ? -11.109 -15.979 29.781 1.00 94.88 191 LEU A C 1
ATOM 1507 O O . LEU A 1 191 ? -9.877 -15.847 29.856 1.00 94.88 191 LEU A O 1
ATOM 1511 N N . GLY A 1 192 ? -11.705 -16.600 28.764 1.00 89.00 192 GLY A N 1
ATOM 1512 C CA . GLY A 1 192 ? -11.036 -17.387 27.730 1.00 89.00 192 GLY A CA 1
ATOM 1513 C C . GLY A 1 192 ? -10.445 -16.548 26.602 1.00 89.00 192 GLY A C 1
ATOM 1514 O O . GLY A 1 192 ? -9.486 -16.986 25.963 1.00 89.00 192 GLY A O 1
ATOM 1515 N N . THR A 1 193 ? -10.925 -15.317 26.406 1.00 90.75 193 THR A N 1
ATOM 1516 C CA . THR A 1 193 ? -10.423 -14.392 25.373 1.00 90.75 193 THR A CA 1
ATOM 1517 C C . THR A 1 193 ? -10.276 -12.951 25.877 1.00 90.75 193 THR A C 1
ATOM 1519 O O . THR A 1 193 ? -10.759 -12.578 26.951 1.00 90.75 193 THR A O 1
ATOM 1522 N N . TRP A 1 194 ? -9.545 -12.123 25.121 1.00 90.44 194 TRP A N 1
ATOM 1523 C CA . TRP A 1 194 ? -9.434 -10.694 25.429 1.00 90.44 194 TRP A CA 1
ATOM 1524 C C . TRP A 1 194 ? -10.746 -9.966 25.128 1.00 90.44 194 TRP A C 1
ATOM 1526 O O . TRP A 1 194 ? -11.137 -9.118 25.922 1.00 90.44 194 TRP A O 1
ATOM 1536 N N . ASP A 1 195 ? -11.475 -10.374 24.088 1.00 89.25 195 ASP A N 1
ATOM 1537 C CA . ASP A 1 195 ? -12.807 -9.842 23.776 1.00 89.25 195 ASP A CA 1
ATOM 1538 C C . ASP A 1 195 ? -13.804 -10.106 24.907 1.00 89.25 195 ASP A C 1
ATOM 1540 O O . ASP A 1 195 ? -14.520 -9.195 25.320 1.00 89.25 195 ASP A O 1
ATOM 1544 N N . GLU A 1 196 ? -13.802 -11.310 25.488 1.00 91.88 196 GLU A N 1
ATOM 1545 C CA . GLU A 1 196 ? -14.594 -11.609 26.691 1.00 91.88 196 GLU A CA 1
ATOM 1546 C C . GLU A 1 196 ? -14.183 -10.728 27.875 1.00 91.88 196 GLU A C 1
ATOM 1548 O O . GLU A 1 196 ? -15.031 -10.258 28.631 1.00 91.88 196 GLU A O 1
ATOM 1553 N N . THR A 1 197 ? -12.882 -10.477 28.030 1.00 93.94 197 THR A N 1
ATOM 1554 C CA . THR A 1 197 ? -12.345 -9.630 29.104 1.00 93.94 197 THR A CA 1
ATOM 1555 C C . THR A 1 197 ? -12.825 -8.188 28.975 1.00 93.94 197 THR A C 1
ATOM 1557 O O . THR A 1 197 ? -13.303 -7.614 29.956 1.00 93.94 197 THR A O 1
ATOM 1560 N N . ILE A 1 198 ? -12.733 -7.615 27.773 1.00 92.06 198 ILE A N 1
ATOM 1561 C CA . ILE A 1 198 ? -13.194 -6.256 27.480 1.00 92.06 198 ILE A CA 1
ATOM 1562 C C . ILE A 1 198 ? -14.719 -6.168 27.599 1.00 92.06 198 ILE A C 1
ATOM 1564 O O . ILE A 1 198 ? -15.218 -5.276 28.281 1.00 92.06 198 ILE A O 1
ATOM 1568 N N . SER A 1 199 ? -15.461 -7.127 27.041 1.00 92.06 199 SER A N 1
ATOM 1569 C CA . SER A 1 199 ? -16.929 -7.168 27.128 1.00 92.06 199 SER A CA 1
ATOM 1570 C C . SER A 1 199 ? -17.411 -7.233 28.580 1.00 92.06 199 SER A C 1
ATOM 1572 O O . SER A 1 199 ? -18.318 -6.504 28.972 1.00 92.06 199 SER A O 1
ATOM 1574 N N . ALA A 1 200 ? -16.759 -8.049 29.416 1.00 92.94 200 ALA A N 1
ATOM 1575 C CA . ALA A 1 200 ? -17.074 -8.145 30.839 1.00 92.94 200 ALA A CA 1
ATOM 1576 C C . ALA A 1 200 ? -16.722 -6.874 31.630 1.00 92.94 200 ALA A C 1
ATOM 1578 O O . ALA A 1 200 ? -17.297 -6.648 32.694 1.00 92.94 200 ALA A O 1
ATOM 1579 N N . LEU A 1 201 ? -15.759 -6.068 31.173 1.00 92.00 201 LEU A N 1
ATOM 1580 C CA . LEU A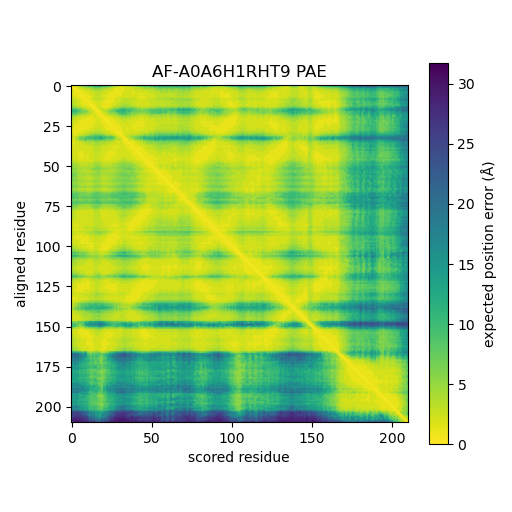 1 201 ? -15.479 -4.755 31.761 1.00 92.00 201 LEU A CA 1
ATOM 1581 C C . LEU A 1 201 ? -16.540 -3.728 31.357 1.00 92.00 201 LEU A C 1
ATOM 1583 O O . LEU A 1 201 ? -17.082 -3.061 32.236 1.00 92.00 201 LEU A O 1
ATOM 1587 N N . LEU A 1 202 ? -16.866 -3.652 30.064 1.00 92.50 202 LEU A N 1
ATOM 1588 C CA . LEU A 1 202 ? -17.850 -2.711 29.517 1.00 92.50 202 LEU A CA 1
ATOM 1589 C C . LEU A 1 202 ? -19.250 -2.933 30.103 1.00 92.50 202 LEU A C 1
ATOM 1591 O O . LEU A 1 202 ? -19.885 -1.985 30.563 1.00 92.50 202 LEU A O 1
ATOM 1595 N N . ALA A 1 203 ? -19.686 -4.191 30.202 1.00 90.88 203 ALA A N 1
ATOM 1596 C CA . ALA A 1 203 ? -20.990 -4.534 30.767 1.00 90.88 203 ALA A CA 1
ATOM 1597 C C . ALA A 1 203 ? -21.150 -4.083 32.231 1.00 90.88 203 ALA A C 1
ATOM 1599 O O . ALA A 1 203 ? -22.254 -3.777 32.669 1.00 90.88 203 ALA A O 1
ATOM 1600 N N . ARG A 1 204 ? -20.056 -4.018 33.004 1.00 85.62 204 ARG A N 1
ATOM 1601 C CA . ARG A 1 204 ? -20.101 -3.516 34.388 1.00 85.62 204 ARG A CA 1
ATOM 1602 C C . ARG A 1 204 ? -20.279 -2.005 34.433 1.00 85.62 204 ARG A C 1
ATOM 1604 O O . ARG A 1 204 ? -21.061 -1.520 35.237 1.00 85.62 204 ARG A O 1
ATOM 1611 N N . THR A 1 205 ? -19.593 -1.271 33.560 1.00 78.19 205 THR A N 1
ATOM 1612 C CA . THR A 1 205 ? -19.748 0.188 33.483 1.00 78.19 205 THR A CA 1
ATOM 1613 C C . THR A 1 205 ? -21.117 0.606 32.955 1.00 78.19 205 THR A C 1
ATOM 1615 O O . THR A 1 205 ? -21.634 1.628 33.384 1.00 78.19 205 THR A O 1
ATOM 1618 N N . GLU A 1 206 ? -21.735 -0.185 32.077 1.00 79.88 206 GLU A N 1
ATOM 1619 C CA . GLU A 1 206 ? -23.100 0.075 31.594 1.00 79.88 206 GLU A CA 1
ATOM 1620 C C . GLU A 1 206 ? -24.160 -0.142 32.686 1.00 79.88 206 GLU A C 1
ATOM 1622 O O . GLU A 1 206 ? -25.166 0.562 32.710 1.00 79.88 206 GLU A O 1
ATOM 1627 N N . GLN A 1 207 ? -23.920 -1.064 33.625 1.00 66.19 207 GLN A N 1
ATOM 1628 C CA . GLN A 1 207 ? -24.786 -1.287 34.790 1.00 66.19 207 GLN A CA 1
ATOM 1629 C C . GLN A 1 207 ? -24.678 -0.175 35.842 1.00 66.19 207 GLN A C 1
ATOM 1631 O O . GLN A 1 207 ? -25.656 0.088 36.528 1.00 66.19 207 GLN A O 1
ATOM 1636 N N . ASP A 1 208 ? -23.521 0.484 35.954 1.00 59.78 208 ASP A N 1
ATOM 1637 C CA . ASP A 1 208 ? -23.293 1.580 36.911 1.00 59.78 208 ASP A CA 1
ATOM 1638 C C . ASP A 1 208 ? -23.842 2.941 36.421 1.00 59.78 208 ASP A C 1
ATOM 1640 O O . ASP A 1 208 ? -23.938 3.888 37.203 1.00 59.78 208 ASP A O 1
ATOM 1644 N N . VAL A 1 209 ? -24.180 3.063 35.130 1.00 58.62 209 VAL A N 1
ATOM 1645 C CA . VAL A 1 209 ? -24.714 4.292 34.499 1.00 58.62 209 VAL A CA 1
ATOM 1646 C C . VAL A 1 209 ? -26.248 4.258 34.359 1.00 58.62 209 VAL A C 1
ATOM 1648 O O . VAL A 1 209 ? -26.853 5.273 34.005 1.00 58.62 209 VAL A O 1
ATOM 1651 N N . SER A 1 210 ? -26.884 3.122 34.667 1.00 48.88 210 SER A N 1
ATOM 1652 C CA . SER A 1 210 ? -28.342 2.929 34.626 1.00 48.88 210 SER A CA 1
ATOM 1653 C C . SER A 1 210 ? -28.989 2.959 36.007 1.00 48.88 210 SER A C 1
ATOM 1655 O O . SER A 1 210 ? -30.214 3.222 36.019 1.00 48.88 210 SER A O 1
#

pLDDT: mean 91.9, std 7.76, range [48.88, 98.62]

Solvent-accessible surface area (backbone atoms only — not comparable to full-atom values): 11835 Å² total; per-residue (Å²): 108,62,37,71,45,51,41,58,81,49,74,46,51,47,79,92,49,98,56,33,19,38,34,32,37,34,38,43,33,52,80,42,68,43,56,47,53,29,30,48,38,35,40,38,34,26,37,38,57,77,82,57,89,76,53,72,75,32,47,65,59,37,28,85,79,33,43,60,78,92,46,31,93,78,48,53,59,66,43,80,71,49,75,46,80,47,78,44,70,59,46,83,54,58,48,77,44,79,46,77,43,79,55,65,74,52,66,88,38,71,63,30,42,49,46,68,40,42,49,93,41,71,42,47,31,38,41,41,45,36,42,41,39,33,26,43,45,99,82,71,42,84,44,79,45,70,51,58,75,85,46,48,36,62,43,69,43,53,29,51,46,58,50,57,26,54,51,95,68,82,77,79,91,73,53,71,68,58,49,52,54,51,50,51,55,25,60,79,66,70,49,91,45,69,66,56,39,51,50,61,51,52,57,51,56,57,63,76,75,108

Sequence (210 aa):
MPELAFAVTGAEPVRMAAVPALSFELHVRRVGGGSVRSINLTTAIRIAAARRRYRAAEQDELVELFGVPERWATTMRPLPWARLTTVVGPFDDDVVVPLQLVCTDDVELAVAKYFHAVRDAAVPLDFLFSGTIFHLGPDERLRTAQIDWSQDTTFDLAAGLWHEALGGTRWVRMSEDSFSRLHDYRRARALGTWDETISALLARTEQDVS